Protein AF-0000000080187029 (afdb_homodimer)

Solvent-accessible surface area (backbone atoms only — not comparable to full-atom values): 21934 Å² total; per-residue (Å²): 138,84,79,77,80,75,77,78,78,80,76,80,78,80,77,79,79,77,78,79,75,76,71,76,76,75,76,75,67,77,75,73,64,75,65,75,67,68,76,70,73,73,74,63,70,17,73,44,32,51,53,23,49,49,53,46,52,58,72,70,48,52,72,70,55,45,54,53,50,49,54,51,41,51,50,47,27,73,77,43,78,43,71,67,40,49,51,56,42,32,58,54,20,63,39,78,96,48,94,70,43,33,59,71,61,30,45,49,56,54,70,63,53,80,80,68,82,64,71,84,78,50,67,70,61,50,32,52,48,31,46,45,53,53,52,40,54,54,48,51,51,39,50,51,43,50,52,51,36,53,51,48,52,50,52,36,52,52,37,48,50,51,28,49,52,41,50,50,51,46,53,51,53,53,52,51,52,54,54,54,60,71,63,60,128,137,84,77,75,77,74,77,77,77,78,75,80,81,80,78,79,80,78,78,81,76,79,70,76,78,75,76,75,66,76,73,74,64,72,66,74,67,66,75,71,74,74,74,61,69,17,75,45,31,52,52,22,49,50,51,47,52,58,73,69,48,51,73,73,55,45,54,53,50,48,52,50,42,52,50,47,26,72,78,42,79,43,72,68,40,50,49,55,40,32,60,54,19,63,38,78,97,48,94,70,45,33,60,69,60,31,44,50,56,53,71,65,54,79,79,67,81,65,70,84,79,49,67,70,60,50,32,53,48,31,46,44,52,51,52,42,53,56,49,51,52,39,50,51,43,51,52,50,35,53,52,48,52,52,51,34,53,52,37,49,50,50,30,49,51,40,48,49,51,47,52,51,52,52,54,53,52,54,54,53,60,72,64,60,128

Structure (mmCIF, N/CA/C/O backbone):
data_AF-0000000080187029-model_v1
#
loop_
_entity.id
_entity.type
_entity.pdbx_description
1 polymer 'YfhG lipoprotein'
#
loop_
_atom_site.group_PDB
_atom_site.id
_atom_site.type_symbol
_atom_site.label_atom_id
_atom_site.label_alt_id
_atom_site.label_comp_id
_atom_site.label_asym_id
_atom_site.label_entity_id
_atom_site.label_seq_id
_atom_site.pdbx_PDB_ins_code
_atom_site.Cartn_x
_atom_site.Cartn_y
_atom_site.Cartn_z
_atom_site.occupancy
_atom_site.B_iso_or_equiv
_atom_site.auth_seq_id
_atom_site.auth_comp_id
_atom_site.auth_asym_id
_atom_site.auth_atom_id
_atom_site.pdbx_PDB_model_num
ATOM 1 N N . MET A 1 1 ? -84.062 111.25 10.164 1 28.81 1 MET A N 1
ATOM 2 C CA . MET A 1 1 ? -84.125 109.875 10.648 1 28.81 1 MET A CA 1
ATOM 3 C C . MET A 1 1 ? -82.875 109.125 10.312 1 28.81 1 MET A C 1
ATOM 5 O O . MET A 1 1 ? -82.562 108.875 9.141 1 28.81 1 MET A O 1
ATOM 9 N N . ILE A 1 2 ? -81.75 109.312 11.203 1 38.06 2 ILE A N 1
ATOM 10 C CA . ILE A 1 2 ? -80.312 109.25 11.32 1 38.06 2 ILE A CA 1
ATOM 11 C C . ILE A 1 2 ? -79.875 107.812 11.445 1 38.06 2 ILE A C 1
ATOM 13 O O . ILE A 1 2 ? -79.938 107.188 12.516 1 38.06 2 ILE A O 1
ATOM 17 N N . ARG A 1 3 ? -80.438 106.938 10.547 1 37.38 3 ARG A N 1
ATOM 18 C CA . ARG A 1 3 ? -80.25 105.5 10.711 1 37.38 3 ARG A CA 1
ATOM 19 C C . ARG A 1 3 ? -78.75 105.125 10.766 1 37.38 3 ARG A C 1
ATOM 21 O O . ARG A 1 3 ? -78 105.562 9.898 1 37.38 3 ARG A O 1
ATOM 28 N N . LEU A 1 4 ? -78.375 104.812 12 1 37.66 4 LEU A N 1
ATOM 29 C CA . LEU A 1 4 ? -77.125 104.438 12.703 1 37.66 4 LEU A CA 1
ATOM 30 C C . LEU A 1 4 ? -76.562 103.125 12.133 1 37.66 4 LEU A C 1
ATOM 32 O O . LEU A 1 4 ? -77.188 102.125 12.219 1 37.66 4 LEU A O 1
ATOM 36 N N . ARG A 1 5 ? -75.938 103.188 10.945 1 42.16 5 ARG A N 1
ATOM 37 C CA . ARG A 1 5 ? -75.25 102.125 10.195 1 42.16 5 ARG A CA 1
ATOM 38 C C . ARG A 1 5 ? -74.25 101.438 11.062 1 42.16 5 ARG A C 1
ATOM 40 O O . ARG A 1 5 ? -73.188 102 11.406 1 42.16 5 ARG A O 1
ATOM 47 N N . GLN A 1 6 ? -74.75 100.812 12.203 1 38.25 6 GLN A N 1
ATOM 48 C CA . GLN A 1 6 ? -73.875 100.125 13.164 1 38.25 6 GLN A CA 1
ATOM 49 C C . GLN A 1 6 ? -73.062 99.062 12.508 1 38.25 6 GLN A C 1
ATOM 51 O O . GLN A 1 6 ? -73.625 98.125 11.953 1 38.25 6 GLN A O 1
ATOM 56 N N . ALA A 1 7 ? -71.938 99.375 11.789 1 40.34 7 ALA A N 1
ATOM 57 C CA . ALA A 1 7 ? -71 98.562 11.117 1 40.34 7 ALA A CA 1
ATOM 58 C C . ALA A 1 7 ? -70.375 97.5 12.078 1 40.34 7 ALA A C 1
ATOM 60 O O . ALA A 1 7 ? -69.688 97.875 13.039 1 40.34 7 ALA A O 1
ATOM 61 N N . LEU A 1 8 ? -71.25 96.562 12.477 1 39.16 8 LEU A N 1
ATOM 62 C CA . LEU A 1 8 ? -70.875 95.5 13.383 1 39.16 8 LEU A CA 1
ATOM 63 C C . LEU A 1 8 ? -69.625 94.75 12.883 1 39.16 8 LEU A C 1
ATOM 65 O O . LEU A 1 8 ? -69.625 94.25 11.75 1 39.16 8 LEU A O 1
ATOM 69 N N . GLN A 1 9 ? -68.375 95.188 13.336 1 39.06 9 GLN A N 1
ATOM 70 C CA . GLN A 1 9 ? -67 94.75 13.117 1 39.06 9 GLN A CA 1
ATOM 71 C C . GLN A 1 9 ? -66.812 93.312 13.477 1 39.06 9 GLN A C 1
ATOM 73 O O . GLN A 1 9 ? -67.062 92.875 14.617 1 39.06 9 GLN A O 1
ATOM 78 N N . ILE A 1 10 ? -67.188 92.375 12.594 1 40.31 10 ILE A N 1
ATOM 79 C CA . ILE A 1 10 ? -67.125 90.875 12.742 1 40.31 10 ILE A CA 1
ATOM 80 C C . ILE A 1 10 ? -65.625 90.5 12.984 1 40.31 10 ILE A C 1
ATOM 82 O O . ILE A 1 10 ? -64.812 90.75 12.141 1 40.31 10 ILE A O 1
ATOM 86 N N . LEU A 1 11 ? -65.125 90.625 14.227 1 40.69 11 LEU A N 1
ATOM 87 C CA . LEU A 1 11 ? -63.781 90.312 14.688 1 40.69 11 LEU A CA 1
ATOM 88 C C . LEU A 1 11 ? -63.469 88.812 14.477 1 40.69 11 LEU A C 1
ATOM 90 O O . LEU A 1 11 ? -64.125 87.938 15.008 1 40.69 11 LEU A O 1
ATOM 94 N N . PRO A 1 12 ? -63 88.375 13.25 1 44.22 12 PRO A N 1
ATOM 95 C CA . PRO A 1 12 ? -62.719 86.938 12.992 1 44.22 12 PRO A CA 1
ATOM 96 C C . PRO A 1 12 ? -61.719 86.375 13.977 1 44.22 12 PRO A C 1
ATOM 98 O O . PRO A 1 12 ? -60.625 86.938 14.172 1 44.22 12 PRO A O 1
ATOM 101 N N . ILE A 1 13 ? -62.094 85.75 15.086 1 39.22 13 ILE A N 1
ATOM 102 C CA . ILE A 1 13 ? -61.312 85.062 16.125 1 39.22 13 ILE A CA 1
ATOM 103 C C . ILE A 1 13 ? -60.469 83.938 15.516 1 39.22 13 ILE A C 1
ATOM 105 O O . ILE A 1 13 ? -61.031 83 14.961 1 39.22 13 ILE A O 1
ATOM 109 N N . VAL A 1 14 ? -59.281 84.25 14.922 1 37.44 14 VAL A N 1
ATOM 110 C CA . VAL A 1 14 ? -58.312 83.312 14.336 1 37.44 14 VAL A CA 1
ATOM 111 C C . VAL A 1 14 ? -57.844 82.312 15.398 1 37.44 14 VAL A C 1
ATOM 113 O O . VAL A 1 14 ? -57.188 82.688 16.359 1 37.44 14 VAL A O 1
ATOM 116 N N . ILE A 1 15 ? -58.625 81.312 15.758 1 37.78 15 ILE A N 1
ATOM 117 C CA . ILE A 1 15 ? -58.312 80.312 1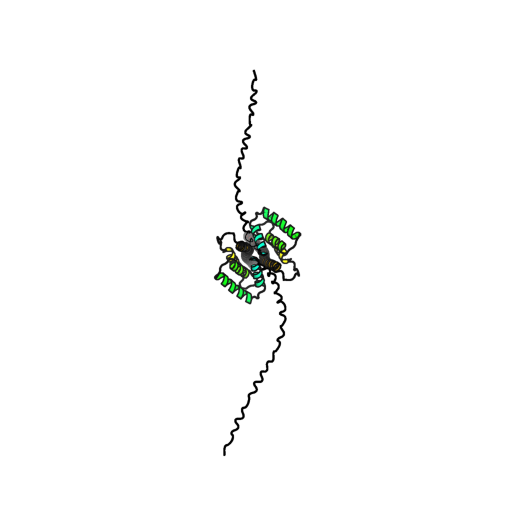6.75 1 37.78 15 ILE A CA 1
ATOM 118 C C . ILE A 1 15 ? -57.062 79.5 16.297 1 37.78 15 ILE A C 1
ATOM 120 O O . ILE A 1 15 ? -57.094 78.812 15.273 1 37.78 15 ILE A O 1
ATOM 124 N N . LEU A 1 16 ? -55.812 80 16.484 1 34.38 16 LEU A N 1
ATOM 125 C CA . LEU A 1 16 ? -54.531 79.438 16.188 1 34.38 16 LEU A CA 1
ATOM 126 C C . LEU A 1 16 ? -54.344 78.125 16.969 1 34.38 16 LEU A C 1
ATOM 128 O O . LEU A 1 16 ? -54.344 78.125 18.203 1 34.38 16 LEU A O 1
ATOM 132 N N . LEU A 1 17 ? -54.969 77 16.516 1 36.94 17 LEU A N 1
ATOM 133 C CA . LEU A 1 17 ? -54.844 75.625 17.094 1 36.94 17 LEU A CA 1
ATOM 134 C C . LEU A 1 17 ? -53.406 75.188 17.125 1 36.94 17 LEU A C 1
ATOM 136 O O . LEU A 1 17 ? -52.75 75 16.094 1 36.94 17 LEU A O 1
ATOM 140 N N . THR A 1 18 ? -52.469 75.562 18.016 1 37.06 18 THR A N 1
ATOM 141 C CA . THR A 1 18 ? -51.062 75.25 18.203 1 37.06 18 THR A CA 1
ATOM 142 C C . THR A 1 18 ? -50.875 73.812 18.594 1 37.06 18 THR A C 1
ATOM 144 O O . THR A 1 18 ? -51.25 73.375 19.688 1 37.06 18 THR A O 1
ATOM 147 N N . GLY A 1 19 ? -51.531 72.75 18.047 1 36.81 19 GLY A N 1
ATOM 148 C CA . GLY A 1 19 ? -51.375 71.438 18.625 1 36.81 19 GLY A CA 1
ATOM 149 C C . GLY A 1 19 ? -49.938 70.938 18.578 1 36.81 19 GLY A C 1
ATOM 150 O O . GLY A 1 19 ? -49.344 70.812 17.484 1 36.81 19 GLY A O 1
ATOM 151 N N . CYS A 1 20 ? -49 71.188 19.5 1 37.16 20 CYS A N 1
ATOM 152 C CA . CYS A 1 20 ? -47.594 70.812 19.672 1 37.16 20 CYS A CA 1
ATOM 153 C C . CYS A 1 20 ? -47.469 69.312 19.797 1 37.16 20 CYS A C 1
ATOM 155 O O . CYS A 1 20 ? -48 68.688 20.734 1 37.16 20 CYS A O 1
ATOM 157 N N . SER A 1 21 ? -47.719 68.438 18.719 1 40.72 21 SER A N 1
ATOM 158 C CA . SER A 1 21 ? -47.531 67 18.797 1 40.72 21 SER A CA 1
ATOM 159 C C . SER A 1 21 ? -46.125 66.688 19.312 1 40.72 21 SER A C 1
ATOM 161 O O . SER A 1 21 ? -45.125 67.188 18.812 1 40.72 21 SER A O 1
ATOM 163 N N . THR A 1 22 ? -45.906 66.562 20.609 1 40.97 22 THR A N 1
ATOM 164 C CA . THR A 1 22 ? -44.656 66.125 21.234 1 40.97 22 THR A CA 1
ATOM 165 C C . THR A 1 22 ? -44.219 64.75 20.672 1 40.97 22 THR A C 1
ATOM 167 O O . THR A 1 22 ? -45 63.812 20.641 1 40.97 22 THR A O 1
ATOM 170 N N . VAL A 1 23 ? -43.531 64.75 19.5 1 45.69 23 VAL A N 1
ATOM 171 C CA . VAL A 1 23 ? -42.969 63.5 18.984 1 45.69 23 VAL A CA 1
ATOM 172 C C . VAL A 1 23 ? -42.062 62.875 20.031 1 45.69 23 VAL A C 1
ATOM 174 O O . VAL A 1 23 ? -41.219 63.531 20.609 1 45.69 23 VAL A O 1
ATOM 177 N N . PRO A 1 24 ? -42.562 61.875 20.719 1 42.19 24 PRO A N 1
ATOM 178 C CA . PRO A 1 24 ? -41.688 61.219 21.703 1 42.19 24 PRO A CA 1
ATOM 179 C C . PRO A 1 24 ? -40.312 60.875 21.141 1 42.19 24 PRO A C 1
ATOM 181 O O . PRO A 1 24 ? -40.188 60.594 19.953 1 42.19 24 PRO A O 1
ATOM 184 N N . THR A 1 25 ? -39.312 61.531 21.594 1 40.44 25 THR A N 1
ATOM 185 C CA . THR A 1 25 ? -37.906 61.25 21.281 1 40.44 25 THR A CA 1
ATOM 186 C C . THR A 1 25 ? -37.594 59.75 21.453 1 40.44 25 THR A C 1
ATOM 188 O O . THR A 1 25 ? -37.781 59.188 22.531 1 40.44 25 THR A O 1
ATOM 191 N N . LEU A 1 26 ? -37.844 58.938 20.422 1 40.25 26 LEU A N 1
ATOM 192 C CA . LEU A 1 26 ? -37.406 57.531 20.422 1 40.25 26 LEU A CA 1
ATOM 193 C C . LEU A 1 26 ? -35.969 57.438 20.969 1 40.25 26 LEU A C 1
ATOM 195 O O . LEU A 1 26 ? -35.062 58.094 20.469 1 40.25 26 LEU A O 1
ATOM 199 N N . SER A 1 27 ? -35.812 57.188 22.266 1 38.28 27 SER A N 1
ATOM 200 C CA . SER A 1 27 ? -34.531 56.875 22.875 1 38.28 27 SER A CA 1
ATOM 201 C C . SER A 1 27 ? -33.688 55.938 22 1 38.28 27 SER A C 1
ATOM 203 O O . SER A 1 27 ? -34.188 54.875 21.578 1 38.28 27 SER A O 1
ATOM 205 N N . THR A 1 28 ? -32.781 56.469 21.172 1 39.34 28 THR A N 1
ATOM 206 C CA . THR A 1 28 ? -31.812 55.719 20.406 1 39.34 28 THR A CA 1
ATOM 207 C C . THR A 1 28 ? -31.188 54.625 21.25 1 39.34 28 THR A C 1
ATOM 209 O O . THR A 1 28 ? -30.578 54.906 22.281 1 39.34 28 THR A O 1
ATOM 212 N N . LEU A 1 29 ? -31.844 53.469 21.453 1 40.97 29 LEU A N 1
ATOM 213 C CA . LEU A 1 29 ? -31.156 52.344 22.062 1 40.97 29 LEU A CA 1
ATOM 214 C C . LEU A 1 29 ? -29.719 52.25 21.594 1 40.97 29 LEU A C 1
ATOM 216 O O . LEU A 1 29 ? -29.406 52.562 20.453 1 40.97 29 LEU A O 1
ATOM 220 N N . PRO A 1 30 ? -28.719 52.438 22.5 1 40.69 30 PRO A N 1
ATOM 221 C CA . PRO A 1 30 ? -27.328 52.312 22.078 1 40.69 30 PRO A CA 1
ATOM 222 C C . PRO A 1 30 ? -27.109 51.156 21.094 1 40.69 30 PRO A C 1
ATOM 224 O O . PRO A 1 30 ? -27.797 50.125 21.172 1 40.69 30 PRO A O 1
ATOM 227 N N . GLU A 1 31 ? -26.844 51.406 19.828 1 41.38 31 GLU A N 1
ATOM 228 C CA . GLU A 1 31 ? -26.422 50.438 18.844 1 41.38 31 GLU A CA 1
ATOM 229 C C . GLU A 1 31 ? -25.516 49.375 19.5 1 41.38 31 GLU A C 1
ATOM 231 O O . GLU A 1 31 ? -24.5 49.719 20.125 1 41.38 31 GLU A O 1
ATOM 236 N N . ASN A 1 32 ? -26.047 48.312 20.125 1 41.34 32 ASN A N 1
ATOM 237 C CA . ASN A 1 32 ? -25.219 47.188 20.5 1 41.34 32 ASN A CA 1
ATOM 238 C C . ASN A 1 32 ? -24.031 47 19.562 1 41.34 32 ASN A C 1
ATOM 240 O O . ASN A 1 32 ? -24.219 46.719 18.375 1 41.34 32 ASN A O 1
ATOM 244 N N . GLN A 1 33 ? -23 47.875 19.688 1 41.38 33 GLN A N 1
ATOM 245 C CA . GLN A 1 33 ? -21.766 47.625 18.953 1 41.38 33 GLN A CA 1
ATOM 246 C C . GLN A 1 33 ? -21.547 46.125 18.781 1 41.38 33 GLN A C 1
ATOM 248 O O . GLN A 1 33 ? -21.672 45.375 19.75 1 41.38 33 GLN A O 1
ATOM 253 N N . PRO A 1 34 ? -21.812 45.625 17.594 1 41.69 34 PRO A N 1
ATOM 254 C CA . PRO A 1 34 ? -21.484 44.219 17.5 1 41.69 34 PRO A CA 1
ATOM 255 C C . PRO A 1 34 ? -20.25 43.812 18.297 1 41.69 34 PRO A C 1
ATOM 257 O O . PRO A 1 34 ? -19.297 44.625 18.391 1 41.69 34 PRO A O 1
ATOM 260 N N . SER A 1 35 ? -20.344 43.281 19.484 1 44.12 35 SER A N 1
ATOM 261 C CA . SER A 1 35 ? -19.172 42.719 20.141 1 44.12 35 SER A CA 1
ATOM 262 C C . SER A 1 35 ? -18.156 42.219 19.109 1 44.12 35 SER A C 1
ATOM 264 O O . SER A 1 35 ? -18.531 41.625 18.109 1 44.12 35 SER A O 1
ATOM 266 N N . PRO A 1 36 ? -17 42.906 19.047 1 40.5 36 PRO A N 1
ATOM 267 C CA . PRO A 1 36 ? -16.031 42.312 18.109 1 40.5 36 PRO A CA 1
ATOM 268 C C . PRO A 1 36 ? -16.094 40.781 18.078 1 40.5 36 PRO A C 1
ATOM 270 O O . PRO A 1 36 ? -16.312 40.156 19.109 1 40.5 36 PRO A O 1
ATOM 273 N N . CYS A 1 37 ? -16.688 40.281 17 1 40.81 37 CYS A N 1
ATOM 274 C CA . CYS A 1 37 ? -16.578 38.844 16.844 1 40.81 37 CYS A CA 1
ATOM 275 C C . CYS A 1 37 ? -15.266 38.312 17.406 1 40.81 37 CYS A C 1
ATOM 277 O O . CYS A 1 37 ? -14.211 38.938 17.203 1 40.81 37 CYS A O 1
ATOM 279 N N . PRO A 1 38 ? -15.297 37.688 18.562 1 41.59 38 PRO A N 1
ATOM 280 C CA . PRO A 1 38 ? -13.984 37.156 18.953 1 41.59 38 PRO A CA 1
ATOM 281 C C . PRO A 1 38 ? -13.125 36.781 17.734 1 41.59 38 PRO A C 1
ATOM 283 O O . PRO A 1 38 ? -13.656 36.5 16.672 1 41.59 38 PRO A O 1
ATOM 286 N N . PRO A 1 39 ? -11.977 37.344 17.609 1 35.75 39 PRO A N 1
ATOM 287 C CA . PRO A 1 39 ? -11.148 36.938 16.484 1 35.75 39 PRO A CA 1
ATOM 288 C C . PRO A 1 39 ? -11.375 35.469 16.109 1 35.75 39 PRO A C 1
ATOM 290 O O . PRO A 1 39 ? -11.586 34.625 16.984 1 35.75 39 PRO A O 1
ATOM 293 N N . SER A 1 40 ? -12.234 35.188 15.164 1 38.06 40 SER A N 1
ATOM 294 C CA . SER A 1 40 ? -12.227 33.812 14.648 1 38.06 40 SER A CA 1
ATOM 295 C C . SER A 1 40 ? -10.836 33.188 14.75 1 38.06 40 SER A C 1
ATOM 297 O O . SER A 1 40 ? -9.859 33.75 14.242 1 38.06 40 SER A O 1
ATOM 299 N N . GLU A 1 41 ? -10.484 32.625 15.805 1 39.28 41 GLU A N 1
ATOM 300 C CA . GLU A 1 41 ? -9.219 31.891 15.883 1 39.28 41 GLU A CA 1
ATOM 301 C C . GLU A 1 41 ? -8.805 31.359 14.508 1 39.28 41 GLU A C 1
ATOM 303 O O . GLU A 1 41 ? -9.531 30.594 13.883 1 39.28 41 GLU A O 1
ATOM 308 N N . VAL A 1 42 ? -8.305 32.188 13.672 1 40.28 42 VAL A N 1
ATOM 309 C CA . VAL A 1 42 ? -7.68 31.75 12.43 1 40.28 42 VAL A CA 1
ATOM 310 C C . VAL A 1 42 ? -7.016 30.391 12.633 1 40.28 42 VAL A C 1
ATOM 312 O O . VAL A 1 42 ? -6.012 30.281 13.336 1 40.28 42 VAL A O 1
ATOM 315 N N . VAL A 1 43 ? -7.812 29.328 12.742 1 45.19 43 VAL A N 1
ATOM 316 C CA . VAL A 1 43 ? -7.199 28 12.766 1 45.19 43 VAL A CA 1
ATOM 317 C C . VAL A 1 43 ? -6.219 27.859 11.602 1 45.19 43 VAL A C 1
ATOM 319 O O . VAL A 1 43 ? -6.617 27.938 10.438 1 45.19 43 VAL A O 1
ATOM 322 N N . VAL A 1 44 ? -5.047 28.422 11.617 1 48.19 44 VAL A N 1
ATOM 323 C CA . VAL A 1 44 ? -3.99 28.203 10.633 1 48.19 44 VAL A CA 1
ATOM 324 C C . VAL A 1 44 ? -3.838 26.719 10.344 1 48.19 44 VAL A C 1
ATOM 326 O O . VAL A 1 44 ? -3.496 25.938 11.234 1 48.19 44 VAL A O 1
ATOM 329 N N . SER A 1 45 ? -4.672 26.141 9.43 1 63 45 SER A N 1
ATOM 330 C CA . SER A 1 45 ? -4.547 24.734 9.062 1 63 45 SER A CA 1
ATOM 331 C C . SER A 1 45 ? -3.238 24.453 8.336 1 63 45 SER A C 1
ATOM 333 O O . SER A 1 45 ? -2.809 25.266 7.504 1 63 45 SER A O 1
ATOM 335 N N . GLY A 1 46 ? -2.312 23.594 8.867 1 81.44 46 GLY A N 1
ATOM 336 C CA . GLY A 1 46 ? -1.059 23.203 8.25 1 81.44 46 GLY A CA 1
ATOM 337 C C . GLY A 1 46 ? -1.237 22.609 6.863 1 81.44 46 GLY A C 1
ATOM 338 O O . GLY A 1 46 ? -2.352 22.25 6.477 1 81.44 46 GLY A O 1
ATOM 339 N N . GLN A 1 47 ? -0.365 22.766 6.066 1 87.75 47 GLN A N 1
ATOM 340 C CA . GLN A 1 47 ? -0.359 22.266 4.695 1 87.75 47 GLN A CA 1
ATOM 341 C C . GLN A 1 47 ? -0.859 20.828 4.629 1 87.75 47 GLN A C 1
ATOM 343 O O . GLN A 1 47 ? -1.658 20.484 3.756 1 87.75 47 GLN A O 1
ATOM 348 N N . MET A 1 48 ? -0.475 19.984 5.57 1 93.38 48 MET A N 1
ATOM 349 C CA . MET A 1 48 ? -0.883 18.594 5.562 1 93.38 48 MET A CA 1
ATOM 350 C C . MET A 1 48 ? -2.33 18.438 6.02 1 93.38 48 MET A C 1
ATOM 352 O O . MET A 1 48 ? -3.027 17.516 5.594 1 93.38 48 MET A O 1
ATOM 356 N N . ASP A 1 49 ? -2.766 19.328 6.836 1 92.56 49 ASP A N 1
ATOM 357 C CA . ASP A 1 49 ? -4.184 19.344 7.188 1 92.56 49 ASP A CA 1
ATOM 358 C C . ASP A 1 49 ? -5.051 19.594 5.957 1 92.56 49 ASP A C 1
ATOM 360 O O . ASP A 1 49 ? -6.078 18.938 5.773 1 92.56 49 ASP A O 1
ATOM 364 N N . ASP A 1 50 ? -4.609 20.469 5.164 1 92 50 ASP A N 1
ATOM 365 C CA . ASP A 1 50 ? -5.324 20.766 3.926 1 92 50 ASP A CA 1
ATOM 366 C C . ASP A 1 50 ? -5.379 19.547 3.014 1 92 50 ASP A C 1
ATOM 368 O O . ASP A 1 50 ? -6.398 19.297 2.365 1 92 50 ASP A O 1
ATOM 372 N N . MET A 1 51 ? -4.281 18.781 2.947 1 95.31 51 MET A N 1
ATOM 373 C CA . MET A 1 51 ? -4.227 17.578 2.111 1 95.31 51 MET A CA 1
ATOM 374 C C . MET A 1 51 ? -5.207 16.531 2.607 1 95.31 51 MET A C 1
ATOM 376 O O . MET A 1 51 ? -5.848 15.844 1.807 1 95.31 51 MET A O 1
ATOM 380 N N . MET A 1 52 ? -5.324 16.5 3.965 1 96.06 52 MET A N 1
ATOM 381 C CA . MET A 1 52 ? -6.238 15.508 4.523 1 96.06 52 MET A CA 1
ATOM 382 C C . MET A 1 52 ? -7.691 15.93 4.312 1 96.06 52 MET A C 1
ATOM 384 O O . MET A 1 52 ? -8.555 15.086 4.062 1 96.06 52 MET A O 1
ATOM 388 N N . GLN A 1 53 ? -7.898 17.156 4.391 1 94.81 53 GLN A N 1
ATOM 389 C CA . GLN A 1 53 ? -9.242 17.656 4.086 1 94.81 53 GLN A CA 1
ATOM 390 C C . GLN A 1 53 ? -9.602 17.406 2.623 1 94.81 53 GLN A C 1
ATOM 392 O O . GLN A 1 53 ? -10.734 17.031 2.312 1 94.81 53 GLN A O 1
ATOM 397 N N . TYR A 1 54 ? -8.672 17.625 1.812 1 97 54 TYR A N 1
ATOM 398 C CA . TYR A 1 54 ? -8.852 17.344 0.393 1 97 54 TYR A CA 1
ATOM 399 C C . TYR A 1 54 ? -9.188 15.867 0.17 1 97 54 TYR A C 1
ATOM 401 O O . TYR A 1 54 ? -10.172 15.539 -0.495 1 97 54 TYR A O 1
ATOM 409 N N . TYR A 1 55 ? -8.453 14.984 0.702 1 97.81 55 TYR A N 1
ATOM 410 C CA . TYR A 1 55 ? -8.68 13.555 0.53 1 97.81 55 TYR A CA 1
ATOM 411 C C . TYR A 1 55 ? -10.055 13.156 1.042 1 97.81 55 TYR A C 1
ATOM 413 O O . TYR A 1 55 ? -10.758 12.359 0.411 1 97.81 55 TYR A O 1
ATOM 421 N N . ASP A 1 56 ? -10.352 13.719 2.193 1 96.31 56 ASP A N 1
ATOM 422 C CA . ASP A 1 56 ? -11.664 13.422 2.758 1 96.31 56 ASP A CA 1
ATOM 423 C C . ASP A 1 56 ? -12.781 13.867 1.818 1 96.31 56 ASP A C 1
ATOM 425 O O . ASP A 1 56 ? -13.781 13.164 1.667 1 96.31 56 ASP A O 1
ATOM 429 N N . SER A 1 57 ? -12.625 14.992 1.224 1 96.5 57 SER A N 1
ATOM 430 C CA . SER A 1 57 ? -13.625 15.5 0.29 1 96.5 57 SER A CA 1
ATOM 431 C C . SER A 1 57 ? -13.758 14.594 -0.926 1 96.5 57 SER A C 1
ATOM 433 O O . SER A 1 57 ? -14.859 14.406 -1.446 1 96.5 57 SER A O 1
ATOM 435 N N . LEU A 1 58 ? -12.648 14.031 -1.474 1 98.06 58 LEU A N 1
ATOM 436 C CA . LEU A 1 58 ? -12.68 13.125 -2.611 1 98.06 58 LEU A CA 1
ATOM 437 C C . LEU A 1 58 ? -13.547 11.906 -2.311 1 98.06 58 LEU A C 1
ATOM 439 O O . LEU A 1 58 ? -14.32 11.461 -3.164 1 98.06 58 LEU A O 1
ATOM 443 N N . ARG A 1 59 ? -13.422 11.398 -1.095 1 96.31 59 ARG A N 1
ATOM 444 C CA . ARG A 1 59 ? -14.102 10.164 -0.713 1 96.31 59 ARG A CA 1
ATOM 445 C C . ARG A 1 59 ? -15.609 10.367 -0.643 1 96.31 59 ARG A C 1
ATOM 447 O O . ARG A 1 59 ? -16.375 9.398 -0.704 1 96.31 59 ARG A O 1
ATOM 454 N N . LYS A 1 60 ? -15.984 11.609 -0.489 1 95.5 60 LYS A N 1
ATOM 455 C CA . LYS A 1 60 ? -17.406 11.914 -0.31 1 95.5 60 LYS A CA 1
ATOM 456 C C . LYS A 1 60 ? -18.062 12.25 -1.643 1 95.5 60 LYS A C 1
ATOM 458 O O . LYS A 1 60 ? -19.281 12.383 -1.718 1 95.5 60 LYS A O 1
ATOM 463 N N . GLN A 1 61 ? -17.359 12.383 -2.717 1 96.12 61 GLN A N 1
ATOM 464 C CA . GLN A 1 61 ? -17.859 12.758 -4.031 1 96.12 61 GLN A CA 1
ATOM 465 C C . GLN A 1 61 ? -18.406 11.547 -4.777 1 96.12 61 GLN A C 1
ATOM 467 O O . GLN A 1 61 ? -17.938 10.422 -4.586 1 96.12 61 GLN A O 1
ATOM 472 N N . SER A 1 62 ? -19.344 11.781 -5.613 1 95.81 62 SER A N 1
ATOM 473 C CA . SER A 1 62 ? -19.875 10.742 -6.5 1 95.81 62 SER A CA 1
ATOM 474 C C . SER A 1 62 ? -18.891 10.438 -7.629 1 95.81 62 SER A C 1
ATOM 476 O O . SER A 1 62 ? -17.984 11.242 -7.91 1 95.81 62 SER A O 1
ATOM 478 N N . SER A 1 63 ? -19.062 9.352 -8.281 1 95.88 63 SER A N 1
ATOM 479 C CA . SER A 1 63 ? -18.156 8.922 -9.344 1 95.88 63 SER A CA 1
ATOM 480 C C . SER A 1 63 ? -18.094 9.945 -10.469 1 95.88 63 SER A C 1
ATOM 482 O O . SER A 1 63 ? -17.016 10.328 -10.914 1 95.88 63 SER A O 1
ATOM 484 N N . PRO A 1 64 ? -19.203 10.523 -10.891 1 96.38 64 PRO A N 1
ATOM 485 C CA . PRO A 1 64 ? -19.141 11.531 -11.961 1 96.38 64 PRO A CA 1
ATOM 486 C C . PRO A 1 64 ? -18.422 12.805 -11.523 1 96.38 64 PRO A C 1
ATOM 488 O O . PRO A 1 64 ? -17.688 13.406 -12.312 1 96.38 64 PRO A O 1
ATOM 491 N N . GLU A 1 65 ? -18.625 13.141 -10.281 1 97.56 65 GLU A N 1
ATOM 492 C CA . GLU A 1 65 ? -17.953 14.328 -9.766 1 97.56 65 GLU A CA 1
ATOM 493 C C . GLU A 1 65 ? -16.453 14.109 -9.656 1 97.56 65 GLU A C 1
ATOM 495 O O . GLU A 1 65 ? -15.672 15.023 -9.914 1 97.56 65 GLU A O 1
ATOM 500 N N . LEU A 1 66 ? -16.062 12.898 -9.305 1 98.19 66 LEU A N 1
ATOM 501 C CA . LEU A 1 66 ? -14.648 12.578 -9.172 1 98.19 66 LEU A CA 1
ATOM 502 C C . LEU A 1 66 ? -13.938 12.695 -10.516 1 98.19 66 LEU A C 1
ATOM 504 O O . LEU A 1 66 ? -12.781 13.125 -10.57 1 98.19 66 LEU A O 1
ATOM 508 N N . ILE A 1 67 ? -14.609 12.344 -11.594 1 97.88 67 ILE A N 1
ATOM 509 C CA . ILE A 1 67 ? -14.016 12.438 -12.922 1 97.88 67 ILE A CA 1
ATOM 510 C C . ILE A 1 67 ? -13.758 13.898 -13.273 1 97.88 67 ILE A C 1
ATOM 512 O O . ILE A 1 67 ? -12.711 14.234 -13.836 1 97.88 67 ILE A O 1
ATOM 516 N N . LYS A 1 68 ? -14.672 14.758 -12.844 1 97.94 68 LYS A N 1
ATOM 517 C CA . LYS A 1 68 ? -14.492 16.188 -13.078 1 97.94 68 LYS A CA 1
ATOM 518 C C . LYS A 1 68 ? -13.328 16.734 -12.258 1 97.94 68 LYS A C 1
ATOM 520 O O . LYS A 1 68 ? -12.531 17.531 -12.758 1 97.94 68 LYS A O 1
ATOM 525 N N . VAL A 1 69 ? -13.336 16.281 -11.016 1 98.38 69 VAL A N 1
ATOM 526 C CA . VAL A 1 69 ? -12.25 16.719 -10.148 1 98.38 69 VAL A CA 1
ATOM 527 C C . VAL A 1 69 ? -10.914 16.25 -10.727 1 98.38 69 VAL A C 1
ATOM 529 O O . VAL A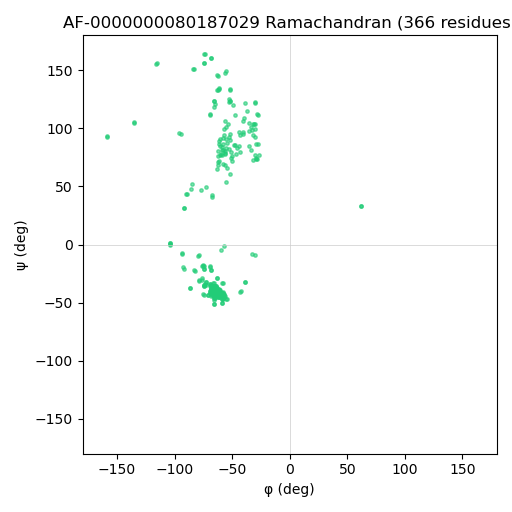 1 69 ? -9.945 17.016 -10.766 1 98.38 69 VAL A O 1
ATOM 532 N N . TYR A 1 70 ? -10.883 15.023 -11.188 1 98.38 70 TYR A N 1
ATOM 533 C CA . TYR A 1 70 ? -9.664 14.477 -11.773 1 98.38 70 TYR A CA 1
ATOM 534 C C . TYR A 1 70 ? -9.195 15.32 -12.953 1 98.38 70 TYR A C 1
ATOM 536 O O . TYR A 1 70 ? -8.023 15.68 -13.031 1 98.38 70 TYR A O 1
ATOM 544 N N . ASP A 1 71 ? -10.055 15.68 -13.828 1 98.12 71 ASP A N 1
ATOM 545 C CA . ASP A 1 71 ? -9.711 16.469 -15.016 1 98.12 71 ASP A CA 1
ATOM 546 C C . ASP A 1 71 ? -9.18 17.844 -14.617 1 98.12 71 ASP A C 1
ATOM 548 O O . ASP A 1 71 ? -8.188 18.312 -15.172 1 98.12 71 ASP A O 1
ATOM 552 N N . ARG A 1 72 ? -9.812 18.422 -13.672 1 98.31 72 ARG A N 1
ATOM 553 C CA . ARG A 1 72 ? -9.398 19.734 -13.203 1 98.31 72 ARG A CA 1
ATOM 554 C C . ARG A 1 72 ? -8.023 19.688 -12.562 1 98.31 72 ARG A C 1
ATOM 556 O O . ARG A 1 72 ? -7.16 20.516 -12.852 1 98.31 72 ARG A O 1
ATOM 563 N N . VAL A 1 73 ? -7.836 18.719 -11.734 1 98.44 73 VAL A N 1
ATOM 564 C CA . VAL A 1 73 ? -6.582 18.594 -11 1 98.44 73 VAL A CA 1
ATOM 565 C C . VAL A 1 73 ? -5.445 18.266 -11.969 1 98.44 73 VAL A C 1
ATOM 567 O O . VAL A 1 73 ? -4.336 18.781 -11.828 1 98.44 73 VAL A O 1
ATOM 570 N N . LYS A 1 74 ? -5.75 17.406 -12.867 1 98.25 74 LYS A N 1
ATOM 571 C CA . LYS A 1 74 ? -4.766 17.062 -13.891 1 98.25 74 LYS A CA 1
ATOM 572 C C . LYS A 1 74 ? -4.367 18.297 -14.695 1 98.25 74 LYS A C 1
ATOM 574 O O . LYS A 1 74 ? -3.182 18.531 -14.945 1 98.25 74 LYS A O 1
ATOM 579 N N . GLN A 1 75 ? -5.32 19.094 -15.031 1 97.94 75 GLN A N 1
ATOM 580 C CA . GLN A 1 75 ? -5.062 20.328 -15.758 1 97.94 75 GLN A CA 1
ATOM 581 C C . GLN A 1 75 ? -4.254 21.312 -14.914 1 97.94 75 GLN A C 1
ATOM 583 O O . GLN A 1 75 ? -3.316 21.938 -15.406 1 97.94 75 GLN A O 1
ATOM 588 N N . ASN A 1 76 ? -4.695 21.453 -13.672 1 97.44 76 ASN A N 1
ATOM 589 C CA . ASN A 1 76 ? -3.979 22.344 -12.766 1 97.44 76 ASN A CA 1
ATOM 590 C C . ASN A 1 76 ? -2.512 21.938 -12.633 1 97.44 76 ASN A C 1
ATOM 592 O O . ASN A 1 76 ? -1.628 22.797 -12.609 1 97.44 76 ASN A O 1
ATOM 596 N N . PHE A 1 77 ? -2.266 20.688 -12.5 1 97.12 77 PHE A N 1
ATOM 597 C CA . PHE A 1 77 ? -0.895 20.203 -12.391 1 97.12 77 PHE A CA 1
ATOM 598 C C . PHE A 1 77 ? -0.122 20.484 -13.68 1 97.12 77 PHE A C 1
ATOM 600 O O . PHE A 1 77 ? 1.063 20.812 -13.633 1 97.12 77 PHE A O 1
ATOM 607 N N . GLY A 1 78 ? -0.775 20.312 -14.789 1 96.88 78 GLY A N 1
ATOM 608 C CA . GLY A 1 78 ? -0.141 20.656 -16.047 1 96.88 78 GLY A CA 1
ATOM 609 C C . GLY A 1 78 ? 0.3 22.109 -16.125 1 96.88 78 GLY A C 1
ATOM 610 O O . GLY A 1 78 ? 1.345 22.406 -16.703 1 96.88 78 GLY A O 1
ATOM 611 N N . GLN A 1 79 ? -0.416 23.016 -15.516 1 97 79 GLN A N 1
ATOM 612 C CA . GLN A 1 79 ? -0.141 24.453 -15.562 1 97 79 GLN A CA 1
ATOM 613 C C . GLN A 1 79 ? 0.858 24.844 -14.477 1 97 79 GLN A C 1
ATOM 615 O O . GLN A 1 79 ? 1.679 25.75 -14.688 1 97 79 GLN A O 1
ATOM 620 N N . ASN A 1 80 ? 0.73 24.203 -13.312 1 94.75 80 ASN A N 1
ATOM 621 C CA . ASN A 1 80 ? 1.575 24.469 -12.148 1 94.75 80 ASN A CA 1
ATOM 622 C C . ASN A 1 80 ? 2.035 23.156 -11.492 1 94.75 80 ASN A C 1
ATOM 624 O O . ASN A 1 80 ? 1.322 22.594 -10.664 1 94.75 80 ASN A O 1
ATOM 628 N N . LYS A 1 81 ? 3.238 22.844 -11.711 1 94 81 LYS A N 1
ATOM 629 C CA . LYS A 1 81 ? 3.76 21.562 -11.273 1 94 81 LYS A CA 1
ATOM 630 C C . LYS A 1 81 ? 4.328 21.641 -9.859 1 94 81 LYS A C 1
ATOM 632 O O . LYS A 1 81 ? 5.422 21.141 -9.594 1 94 81 LYS A O 1
ATOM 637 N N . SER A 1 82 ? 3.598 22.328 -8.938 1 91.56 82 SER A N 1
ATOM 638 C CA . SER A 1 82 ? 4.012 22.422 -7.539 1 91.56 82 SER A CA 1
ATOM 639 C C . SER A 1 82 ? 3.916 21.078 -6.836 1 91.56 82 SER A C 1
ATOM 641 O O . SER A 1 82 ? 3.217 20.172 -7.301 1 91.56 82 SER A O 1
ATOM 643 N N . ASP A 1 83 ? 4.598 20.953 -5.754 1 93.19 83 ASP A N 1
ATOM 644 C CA . ASP A 1 83 ? 4.559 19.734 -4.957 1 93.19 83 ASP A CA 1
ATOM 645 C C . ASP A 1 83 ? 3.145 19.453 -4.453 1 93.19 83 ASP A C 1
ATOM 647 O O . ASP A 1 83 ? 2.697 18.297 -4.438 1 93.19 83 ASP A O 1
ATOM 651 N N . ALA A 1 84 ? 2.436 20.469 -4.066 1 93.31 84 ALA A N 1
ATOM 652 C CA . ALA A 1 84 ? 1.073 20.312 -3.562 1 93.31 84 ALA A CA 1
ATOM 653 C C . ALA A 1 84 ? 0.143 19.797 -4.656 1 93.31 84 ALA A C 1
ATOM 655 O O . ALA A 1 84 ? -0.654 18.891 -4.418 1 93.31 84 ALA A O 1
ATOM 656 N N . ASN A 1 85 ? 0.242 20.328 -5.848 1 95.69 85 ASN A N 1
ATOM 657 C CA . ASN A 1 85 ? -0.588 19.875 -6.957 1 95.69 85 ASN A CA 1
ATOM 658 C C . ASN A 1 85 ? -0.245 18.438 -7.363 1 95.69 85 ASN A C 1
ATOM 660 O O . ASN A 1 85 ? -1.126 17.672 -7.762 1 95.69 85 ASN A O 1
ATOM 664 N N . ARG A 1 86 ? 1.004 18.109 -7.289 1 96.94 86 ARG A N 1
ATOM 665 C CA . ARG A 1 86 ? 1.45 16.75 -7.574 1 96.94 86 ARG A CA 1
ATOM 666 C C . ARG A 1 86 ? 0.818 15.75 -6.605 1 96.94 86 ARG A C 1
ATOM 668 O O . ARG A 1 86 ? 0.287 14.719 -7.027 1 96.94 86 ARG A O 1
ATOM 675 N N . ILE A 1 87 ? 0.82 16.094 -5.34 1 97.75 87 ILE A N 1
ATOM 676 C CA . ILE A 1 87 ? 0.252 15.219 -4.324 1 97.75 87 ILE A CA 1
ATOM 677 C C . ILE A 1 87 ? -1.259 15.117 -4.52 1 97.75 87 ILE A C 1
ATOM 679 O O . ILE A 1 87 ? -1.841 14.039 -4.355 1 97.75 87 ILE A O 1
ATOM 683 N N . ARG A 1 88 ? -1.885 16.203 -4.84 1 98.12 88 ARG A N 1
ATOM 684 C CA . ARG A 1 88 ? -3.324 16.172 -5.074 1 98.12 88 ARG A CA 1
ATOM 685 C C . ARG A 1 88 ? -3.672 15.203 -6.195 1 98.12 88 ARG A C 1
ATOM 687 O O . ARG A 1 88 ? -4.645 14.445 -6.098 1 98.12 88 ARG A O 1
ATOM 694 N N . LEU A 1 89 ? -2.893 15.227 -7.227 1 98.62 89 LEU A N 1
ATOM 695 C CA . LEU A 1 89 ? -3.113 14.312 -8.344 1 98.62 89 LEU A CA 1
ATOM 696 C C . LEU A 1 89 ? -2.854 12.867 -7.918 1 98.62 89 LEU A C 1
ATOM 698 O O . LEU A 1 89 ? -3.623 11.969 -8.258 1 98.62 89 LEU A O 1
ATOM 702 N N . VAL A 1 90 ? -1.821 12.633 -7.191 1 98.81 90 VAL A N 1
ATOM 703 C CA . VAL A 1 90 ? -1.487 11.297 -6.707 1 98.81 90 VAL A CA 1
ATOM 704 C C . VAL A 1 90 ? -2.643 10.75 -5.875 1 98.81 90 VAL A C 1
ATOM 706 O O . VAL A 1 90 ? -3.049 9.594 -6.055 1 98.81 90 VAL A O 1
ATOM 709 N N . LEU A 1 91 ? -3.232 11.586 -5 1 98.75 91 LEU A N 1
ATOM 710 C CA . LEU A 1 91 ? -4.312 11.148 -4.121 1 98.75 91 LEU A CA 1
ATOM 711 C C . LEU A 1 91 ? -5.531 10.719 -4.934 1 98.75 91 LEU A C 1
ATOM 713 O O . LEU A 1 91 ? -6.262 9.812 -4.531 1 98.75 91 LEU A O 1
ATOM 717 N N . LEU A 1 92 ? -5.699 11.305 -6.09 1 98.69 92 LEU A N 1
ATOM 718 C CA . LEU A 1 92 ? -6.777 10.898 -6.984 1 98.69 92 LEU A CA 1
ATOM 719 C C . LEU A 1 92 ? -6.449 9.562 -7.652 1 98.69 92 LEU A C 1
ATOM 721 O O . LEU A 1 92 ? -7.281 8.656 -7.676 1 98.69 92 LEU A O 1
ATOM 725 N N . LEU A 1 93 ? -5.25 9.422 -8.078 1 98.62 93 LEU A N 1
ATOM 726 C CA . LEU A 1 93 ? -4.832 8.273 -8.875 1 98.62 93 LEU A CA 1
ATOM 727 C C . LEU A 1 93 ? -4.836 7 -8.031 1 98.62 93 LEU A C 1
ATOM 729 O O . LEU A 1 93 ? -4.875 5.891 -8.57 1 98.62 93 LEU A O 1
ATOM 733 N N . ILE A 1 94 ? -4.816 7.152 -6.688 1 98.56 94 ILE A N 1
ATOM 734 C CA . ILE A 1 94 ? -4.715 5.953 -5.867 1 98.56 94 ILE A CA 1
ATOM 735 C C . ILE A 1 94 ? -6.078 5.625 -5.258 1 98.56 94 ILE A C 1
ATOM 737 O O . ILE A 1 94 ? -6.227 4.629 -4.547 1 98.56 94 ILE A O 1
ATOM 741 N N . LEU A 1 95 ? -7.102 6.414 -5.535 1 97.88 95 LEU A N 1
ATOM 742 C CA . LEU A 1 95 ? -8.445 6.133 -5.043 1 97.88 95 LEU A CA 1
ATOM 743 C C . LEU A 1 95 ? -8.961 4.812 -5.609 1 97.88 95 LEU A C 1
ATOM 745 O O . LEU A 1 95 ? -8.906 4.59 -6.82 1 97.88 95 LEU A O 1
ATOM 749 N N . PRO A 1 96 ? -9.484 4.07 -4.719 1 95.19 96 PRO A N 1
ATOM 750 C CA . PRO A 1 96 ? -10 2.789 -5.211 1 95.19 96 PRO A CA 1
ATOM 751 C C . PRO A 1 96 ? -11.312 2.938 -5.98 1 95.19 96 PRO A C 1
ATOM 753 O O . PRO A 1 96 ? -12.008 3.947 -5.84 1 95.19 96 PRO A O 1
ATOM 756 N N . ASN A 1 97 ? -11.602 2.008 -6.828 1 93.62 97 ASN A N 1
ATOM 757 C CA . ASN A 1 97 ? -12.875 1.849 -7.527 1 93.62 97 ASN A CA 1
ATOM 758 C C . ASN A 1 97 ? -13.18 3.051 -8.422 1 93.62 97 ASN A C 1
ATOM 760 O O . ASN A 1 97 ? -14.312 3.529 -8.461 1 93.62 97 ASN A O 1
ATOM 764 N N . THR A 1 98 ? -12.219 3.633 -8.961 1 96.5 98 THR A N 1
ATOM 765 C CA . THR A 1 98 ? -12.391 4.703 -9.93 1 96.5 98 THR A CA 1
ATOM 766 C C . THR A 1 98 ? -11.844 4.293 -11.297 1 96.5 98 THR A C 1
ATOM 768 O O . THR A 1 98 ? -10.945 3.451 -11.383 1 96.5 98 THR A O 1
ATOM 771 N N . SER A 1 99 ? -12.367 4.926 -12.336 1 96.06 99 SER A N 1
ATOM 772 C CA . SER A 1 99 ? -11.969 4.566 -13.695 1 96.06 99 SER A CA 1
ATOM 773 C C . SER A 1 99 ? -10.578 5.109 -14.023 1 96.06 99 SER A C 1
ATOM 775 O O . SER A 1 99 ? -9.922 4.633 -14.945 1 96.06 99 SER A O 1
ATOM 777 N N . PHE A 1 100 ? -10.094 6.078 -13.273 1 97.06 100 PHE A N 1
ATOM 778 C CA . PHE A 1 100 ? -8.82 6.719 -13.586 1 97.06 100 PHE A CA 1
ATOM 779 C C . PHE A 1 100 ? -7.727 6.234 -12.641 1 97.06 100 PHE A C 1
ATOM 781 O O . PHE A 1 100 ? -6.602 6.746 -12.672 1 97.06 100 PHE A O 1
ATOM 788 N N . ARG A 1 101 ? -8.023 5.355 -11.758 1 97.44 101 ARG A N 1
ATOM 789 C CA . ARG A 1 101 ? -7.012 4.82 -10.859 1 97.44 101 ARG A CA 1
ATOM 790 C C . ARG A 1 101 ? -5.801 4.312 -11.633 1 97.44 101 ARG A C 1
ATOM 792 O O . ARG A 1 101 ? -5.949 3.582 -12.609 1 97.44 101 ARG A O 1
ATOM 799 N N . ASP A 1 102 ? -4.633 4.691 -11.156 1 98 102 ASP A N 1
ATOM 800 C CA . ASP A 1 102 ? -3.398 4.328 -11.844 1 98 102 ASP A CA 1
ATOM 801 C C . ASP A 1 102 ? -2.203 4.402 -10.898 1 98 102 ASP A C 1
ATOM 803 O O . ASP A 1 102 ? -1.485 5.402 -10.867 1 98 102 ASP A O 1
ATOM 807 N N . VAL A 1 103 ? -1.9 3.311 -10.305 1 97.75 103 VAL A N 1
ATOM 808 C CA . VAL A 1 103 ? -0.882 3.254 -9.266 1 97.75 103 VAL A CA 1
ATOM 809 C C . VAL A 1 103 ? 0.501 3.449 -9.883 1 97.75 103 VAL A C 1
ATOM 811 O O . VAL A 1 103 ? 1.317 4.215 -9.359 1 97.75 103 VAL A O 1
ATOM 814 N N . PRO A 1 104 ? 0.804 2.824 -11.008 1 97.62 104 PRO A N 1
ATOM 815 C CA . PRO A 1 104 ? 2.111 3.074 -11.617 1 97.62 104 PRO A CA 1
ATOM 816 C C . PRO A 1 104 ? 2.346 4.551 -11.93 1 97.62 104 PRO A C 1
ATOM 818 O O . PRO A 1 104 ? 3.428 5.078 -11.656 1 97.62 104 PRO A O 1
ATOM 821 N N . SER A 1 105 ? 1.344 5.227 -12.461 1 98.25 105 SER A N 1
ATOM 822 C CA . SER A 1 105 ? 1.481 6.648 -12.758 1 98.25 105 SER A CA 1
ATOM 823 C C . SER A 1 105 ? 1.667 7.465 -11.484 1 98.25 105 SER A C 1
ATOM 825 O O . SER A 1 105 ? 2.457 8.406 -11.453 1 98.25 105 SER A O 1
ATOM 827 N N . ALA A 1 106 ? 0.889 7.145 -10.422 1 98.75 106 ALA A N 1
ATOM 828 C CA . ALA A 1 106 ? 1.035 7.824 -9.141 1 98.75 106 ALA A CA 1
ATOM 829 C C . ALA A 1 106 ? 2.457 7.688 -8.609 1 98.75 106 ALA A C 1
ATOM 831 O O . ALA A 1 106 ? 3.057 8.664 -8.156 1 98.75 106 ALA A O 1
ATOM 832 N N . LEU A 1 107 ? 2.988 6.516 -8.68 1 98.25 107 LEU A N 1
ATOM 833 C CA . LEU A 1 107 ? 4.344 6.246 -8.211 1 98.25 107 LEU A CA 1
ATOM 834 C C . LEU A 1 107 ? 5.367 7.016 -9.039 1 98.25 107 LEU A C 1
ATOM 836 O O . LEU A 1 107 ? 6.344 7.535 -8.492 1 98.25 107 LEU A O 1
ATOM 840 N N . HIS A 1 108 ? 5.129 7.027 -10.305 1 98.12 108 HIS A N 1
ATOM 841 C CA . HIS A 1 108 ? 6.016 7.793 -11.172 1 98.12 108 HIS A CA 1
ATOM 842 C C . HIS A 1 108 ? 6.035 9.266 -10.781 1 98.12 108 HIS A C 1
ATOM 844 O O . HIS A 1 108 ? 7.105 9.875 -10.688 1 98.12 108 HIS A O 1
ATOM 850 N N . LEU A 1 109 ? 4.863 9.828 -10.484 1 98 109 LEU A N 1
ATOM 851 C CA . LEU A 1 109 ? 4.754 11.219 -10.062 1 98 109 LEU A CA 1
ATOM 852 C C . LEU A 1 109 ? 5.523 11.461 -8.766 1 98 109 LEU A C 1
ATOM 854 O O . LEU A 1 109 ? 6.18 12.492 -8.617 1 98 109 LEU A O 1
ATOM 858 N N . LEU A 1 110 ? 5.484 10.547 -7.875 1 98 110 LEU A N 1
ATOM 859 C CA . LEU A 1 110 ? 6.152 10.68 -6.586 1 98 110 LEU A CA 1
ATOM 860 C C . LEU A 1 110 ? 7.664 10.547 -6.742 1 98 110 LEU A C 1
ATOM 862 O O . LEU A 1 110 ? 8.422 11.203 -6.027 1 98 110 LEU A O 1
ATOM 866 N N . ASN A 1 111 ? 8.094 9.789 -7.641 1 96.62 111 ASN A N 1
ATOM 867 C CA . ASN A 1 111 ? 9.516 9.539 -7.84 1 96.62 111 ASN A CA 1
ATOM 868 C C . ASN A 1 111 ? 10.172 10.648 -8.664 1 96.62 111 ASN A C 1
ATOM 870 O O . ASN A 1 111 ? 11.391 10.805 -8.633 1 96.62 111 ASN A O 1
ATOM 874 N N . GLU A 1 112 ? 9.375 11.352 -9.422 1 91.81 112 GLU A N 1
ATOM 875 C CA . GLU A 1 112 ? 9.875 12.477 -10.203 1 91.81 112 GLU A CA 1
ATOM 876 C C . GLU A 1 112 ? 9.766 13.789 -9.43 1 91.81 112 GLU A C 1
ATOM 878 O O . GLU A 1 112 ? 9.492 14.844 -10.008 1 91.81 112 GLU A O 1
ATOM 883 N N . TRP A 1 113 ? 9.891 13.656 -8.188 1 88.5 113 TRP A N 1
ATOM 884 C CA . TRP A 1 113 ? 9.805 14.805 -7.289 1 88.5 113 TRP A CA 1
ATOM 885 C C . TRP A 1 113 ? 10.969 15.758 -7.523 1 88.5 113 TRP A C 1
ATOM 887 O O . TRP A 1 113 ? 12.133 15.344 -7.535 1 88.5 113 TRP A O 1
ATOM 897 N N . PRO A 1 114 ? 10.555 17.016 -7.812 1 79.88 114 PRO A N 1
ATOM 898 C CA . PRO A 1 114 ? 11.656 17.938 -8.086 1 79.88 114 PRO A CA 1
ATOM 899 C C . PRO A 1 114 ? 12.586 18.109 -6.887 1 79.88 114 PRO A C 1
ATOM 901 O O . PRO A 1 114 ? 12.141 18.031 -5.738 1 79.88 114 PRO A O 1
ATOM 904 N N . ARG A 1 115 ? 13.898 18.078 -7.055 1 69.94 115 ARG A N 1
ATOM 905 C CA . ARG A 1 115 ? 14.922 18.266 -6.035 1 69.94 115 ARG A CA 1
ATOM 906 C C . ARG A 1 115 ? 15.219 19.75 -5.824 1 69.94 115 ARG A C 1
ATOM 908 O O . ARG A 1 115 ? 15.617 20.453 -6.758 1 69.94 115 ARG A O 1
ATOM 915 N N . ASP A 1 116 ? 14.164 20.5 -5.594 1 58.22 116 ASP A N 1
ATOM 916 C CA . ASP A 1 116 ? 14.469 21.938 -5.547 1 58.22 116 ASP A CA 1
ATOM 917 C C . ASP A 1 116 ? 15.594 22.219 -4.559 1 58.22 116 ASP A C 1
ATOM 919 O O . ASP A 1 116 ? 15.57 21.734 -3.426 1 58.22 116 ASP A O 1
ATOM 923 N N . PRO A 1 117 ? 16.641 22.875 -5.043 1 50.41 117 PRO A N 1
ATOM 924 C CA . PRO A 1 117 ? 17.75 23.344 -4.227 1 50.41 117 PRO A CA 1
ATOM 925 C C . PRO A 1 117 ? 17.312 24.312 -3.133 1 50.41 117 PRO A C 1
ATOM 927 O O . PRO A 1 117 ? 18.141 24.766 -2.336 1 50.41 117 PRO A O 1
ATOM 930 N N . LYS A 1 118 ? 16.109 24.625 -3.146 1 53.44 118 LYS A N 1
ATOM 931 C CA . LYS A 1 118 ? 15.859 25.734 -2.23 1 53.44 118 LYS A CA 1
ATOM 932 C C . LYS A 1 118 ? 16.188 25.344 -0.793 1 53.44 118 LYS A C 1
ATOM 934 O O . LYS A 1 118 ? 16.078 24.172 -0.422 1 53.44 118 LYS A O 1
ATOM 939 N N . PRO A 1 119 ? 16.656 26.219 -0.071 1 50.44 119 PRO A N 1
ATOM 940 C CA . PRO A 1 119 ? 17.156 26.016 1.292 1 50.44 119 PRO A CA 1
ATOM 941 C C . PRO A 1 119 ? 16.141 25.328 2.193 1 50.44 119 PRO A C 1
ATOM 943 O O . PRO A 1 119 ? 14.93 25.5 2.018 1 50.44 119 PRO A O 1
ATOM 946 N N . ALA A 1 120 ? 16.438 24.203 2.793 1 50.12 120 ALA A N 1
ATOM 947 C CA . ALA A 1 120 ? 15.805 23.359 3.799 1 50.12 120 ALA A CA 1
ATOM 948 C C . ALA A 1 120 ? 14.953 24.203 4.75 1 50.12 120 ALA A C 1
ATOM 950 O O . ALA A 1 120 ? 14.25 23.656 5.605 1 50.12 120 ALA A O 1
ATOM 951 N N . ASN A 1 121 ? 15.055 25.5 4.648 1 47.75 121 ASN A N 1
ATOM 952 C CA . ASN A 1 121 ? 14.531 26.25 5.781 1 47.75 121 ASN A CA 1
ATOM 953 C C . ASN A 1 121 ? 13.008 26.359 5.73 1 47.75 121 ASN A C 1
ATOM 955 O O . ASN A 1 121 ? 12.391 27 6.586 1 47.75 121 ASN A O 1
ATOM 959 N N . ASN A 1 122 ? 12.32 25.938 4.594 1 56.44 122 ASN A N 1
ATOM 960 C CA . ASN A 1 122 ? 10.883 26.172 4.648 1 56.44 122 ASN A CA 1
ATOM 961 C C . ASN A 1 122 ? 10.133 24.922 5.113 1 56.44 122 ASN A C 1
ATOM 963 O O . ASN A 1 122 ? 10.117 23.906 4.418 1 56.44 122 ASN A O 1
ATOM 967 N N . ASN A 1 123 ? 9.812 24.812 6.391 1 56.69 123 ASN A N 1
ATOM 968 C CA . ASN A 1 123 ? 9.102 23.75 7.098 1 56.69 123 ASN A CA 1
ATOM 969 C C . ASN A 1 123 ? 7.953 23.203 6.262 1 56.69 123 ASN A C 1
ATOM 971 O O . ASN A 1 123 ? 7.695 22 6.277 1 56.69 123 ASN A O 1
ATOM 975 N N . HIS A 1 124 ? 7.305 24.031 5.426 1 56.81 124 HIS A N 1
ATOM 976 C CA . HIS A 1 124 ? 6.141 23.625 4.656 1 56.81 124 HIS A CA 1
ATOM 977 C C . HIS A 1 124 ? 6.523 22.609 3.574 1 56.81 124 HIS A C 1
ATOM 979 O O . HIS A 1 124 ? 5.848 21.594 3.395 1 56.81 124 HIS A O 1
ATOM 985 N N . ASN A 1 125 ? 7.633 22.844 2.996 1 70.44 125 ASN A N 1
ATOM 986 C CA . ASN A 1 125 ? 8.086 21.953 1.929 1 70.44 125 ASN A CA 1
ATOM 987 C C . ASN A 1 125 ? 8.594 20.625 2.482 1 70.44 125 ASN A C 1
ATOM 989 O O . ASN A 1 125 ? 8.414 19.578 1.859 1 70.44 125 ASN A O 1
ATOM 993 N N . ASN A 1 126 ? 8.906 20.719 3.689 1 84.5 126 ASN A N 1
ATOM 994 C CA . ASN A 1 126 ? 9.453 19.5 4.293 1 84.5 126 ASN A CA 1
ATOM 995 C C . ASN A 1 126 ? 8.359 18.516 4.652 1 84.5 126 ASN A C 1
ATOM 997 O O . ASN A 1 126 ? 8.531 17.297 4.496 1 84.5 126 ASN A O 1
ATOM 1001 N N . ASN A 1 127 ? 7.195 19.047 4.98 1 91.94 127 ASN A N 1
ATOM 1002 C CA . ASN A 1 127 ? 6.094 18.156 5.344 1 91.94 127 ASN A CA 1
ATOM 1003 C C . ASN A 1 127 ? 5.516 17.453 4.117 1 91.94 127 ASN A C 1
ATOM 1005 O O . ASN A 1 127 ? 5.148 16.281 4.184 1 91.94 127 ASN A O 1
ATOM 1009 N N . LEU A 1 128 ? 5.508 18.125 3.016 1 93 128 LEU A N 1
ATOM 1010 C CA . LEU A 1 128 ? 5.043 17.516 1.775 1 93 128 LEU A CA 1
ATOM 1011 C C . LEU A 1 128 ? 6 16.422 1.313 1 93 128 LEU A C 1
ATOM 1013 O O . LEU A 1 128 ? 5.566 15.383 0.815 1 93 128 LEU A O 1
ATOM 1017 N N . GLN A 1 129 ? 7.238 16.766 1.54 1 93.94 129 GLN A N 1
ATOM 1018 C CA . GLN A 1 129 ? 8.242 15.773 1.173 1 93.94 129 GLN A CA 1
ATOM 1019 C C . GLN A 1 129 ? 8.117 14.516 2.029 1 93.94 129 GLN A C 1
ATOM 1021 O O . GLN A 1 129 ? 8.25 13.398 1.527 1 93.94 129 GLN A O 1
ATOM 1026 N N . SER A 1 130 ? 7.922 14.711 3.275 1 95.5 130 SER A N 1
ATOM 1027 C CA . SER A 1 130 ? 7.723 13.578 4.176 1 95.5 130 SER A CA 1
ATOM 1028 C C . SER A 1 130 ? 6.504 12.758 3.766 1 95.5 130 SER A C 1
ATOM 1030 O O . SER A 1 130 ? 6.555 11.531 3.752 1 95.5 130 SER A O 1
ATOM 1032 N N . PHE A 1 131 ? 5.457 13.422 3.406 1 97.5 131 PHE A N 1
ATOM 1033 C CA . PHE A 1 131 ? 4.246 12.758 2.951 1 97.5 131 PHE A CA 1
ATOM 1034 C C .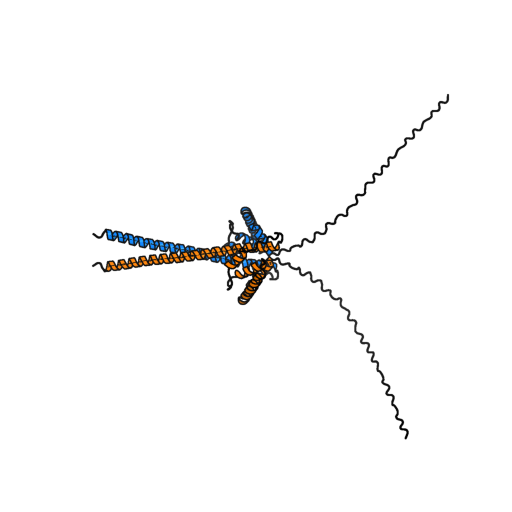 PHE A 1 131 ? 4.496 12.016 1.644 1 97.5 131 PHE A C 1
ATOM 1036 O O . PHE A 1 131 ? 4.055 10.875 1.478 1 97.5 131 PHE A O 1
ATOM 1043 N N . ARG A 1 132 ? 5.203 12.602 0.746 1 97.5 132 ARG A N 1
ATOM 1044 C CA . ARG A 1 132 ? 5.629 11.961 -0.492 1 97.5 132 ARG A CA 1
ATOM 1045 C C . ARG A 1 132 ? 6.379 10.664 -0.204 1 97.5 132 ARG A C 1
ATOM 1047 O O . ARG A 1 132 ? 6.117 9.633 -0.832 1 97.5 132 ARG A O 1
ATOM 1054 N N . ASN A 1 133 ? 7.289 10.727 0.724 1 97.25 133 ASN A N 1
ATOM 1055 C CA . ASN A 1 133 ? 8.086 9.547 1.05 1 97.25 133 ASN A CA 1
ATOM 1056 C C . ASN A 1 133 ? 7.223 8.414 1.599 1 97.25 133 ASN A C 1
ATOM 1058 O O . ASN A 1 133 ? 7.43 7.25 1.263 1 97.25 133 ASN A O 1
ATOM 1062 N N . LEU A 1 134 ? 6.258 8.758 2.359 1 98.44 134 LEU A N 1
ATOM 1063 C CA . LEU A 1 134 ? 5.336 7.766 2.904 1 98.44 134 LEU A CA 1
ATOM 1064 C C . LEU A 1 134 ? 4.52 7.109 1.794 1 98.44 134 LEU A C 1
ATOM 1066 O O . LEU A 1 134 ? 4.477 5.883 1.691 1 98.44 134 LEU A O 1
ATOM 1070 N N . LEU A 1 135 ? 3.91 7.91 0.966 1 98.69 135 LEU A N 1
ATOM 1071 C CA . LEU A 1 135 ? 3.086 7.395 -0.122 1 98.69 135 LEU A CA 1
ATOM 1072 C C . LEU A 1 135 ? 3.922 6.562 -1.087 1 98.69 135 LEU A C 1
ATOM 1074 O O . LEU A 1 135 ? 3.488 5.492 -1.525 1 98.69 135 LEU A O 1
ATOM 1078 N N . ALA A 1 136 ? 5.129 7.043 -1.374 1 98.44 136 ALA A N 1
ATOM 1079 C CA . ALA A 1 136 ? 5.996 6.328 -2.301 1 98.44 136 ALA A CA 1
ATOM 1080 C C . ALA A 1 136 ? 6.359 4.945 -1.759 1 98.44 136 ALA A C 1
ATOM 1082 O O . ALA A 1 136 ? 6.344 3.959 -2.498 1 98.44 136 ALA A O 1
ATOM 1083 N N . ALA A 1 137 ? 6.629 4.883 -0.52 1 97.94 137 ALA A N 1
ATOM 1084 C CA . ALA A 1 137 ? 6.988 3.602 0.085 1 97.94 137 ALA A CA 1
ATOM 1085 C C . ALA A 1 137 ? 5.816 2.625 0.036 1 97.94 137 ALA A C 1
ATOM 1087 O O . ALA A 1 137 ? 5.992 1.45 -0.298 1 97.94 137 ALA A O 1
ATOM 1088 N N . LEU A 1 138 ? 4.656 3.082 0.324 1 98.38 138 LEU A N 1
ATOM 1089 C CA . LEU A 1 138 ? 3.469 2.234 0.351 1 98.38 138 LEU A CA 1
ATOM 1090 C C . LEU A 1 138 ? 3.088 1.788 -1.057 1 98.38 138 LEU A C 1
ATOM 1092 O O . LEU A 1 138 ? 2.787 0.613 -1.281 1 98.38 138 LEU A O 1
ATOM 1096 N N . LEU A 1 139 ? 3.166 2.688 -1.965 1 98.56 139 LEU A N 1
ATOM 1097 C CA . LEU A 1 139 ? 2.773 2.363 -3.332 1 98.56 139 LEU A CA 1
ATOM 1098 C C . LEU A 1 139 ? 3.826 1.492 -4.008 1 98.56 139 LEU A C 1
ATOM 1100 O O . LEU A 1 139 ? 3.494 0.634 -4.828 1 98.56 139 LEU A O 1
ATOM 1104 N N . ALA A 1 140 ? 5.113 1.729 -3.674 1 98 140 ALA A N 1
ATOM 1105 C CA . ALA A 1 140 ? 6.168 0.88 -4.223 1 98 140 ALA A CA 1
ATOM 1106 C C . ALA A 1 140 ? 5.992 -0.569 -3.777 1 98 140 ALA A C 1
ATOM 1108 O O . ALA A 1 140 ? 6.164 -1.494 -4.574 1 98 140 ALA A O 1
ATOM 1109 N N . GLU A 1 141 ? 5.641 -0.741 -2.521 1 97.5 141 GLU A N 1
ATOM 1110 C CA . GLU A 1 141 ? 5.398 -2.088 -2.018 1 97.5 141 GLU A CA 1
ATOM 1111 C C . GLU A 1 141 ? 4.191 -2.725 -2.699 1 97.5 141 GLU A C 1
ATOM 1113 O O . GLU A 1 141 ? 4.219 -3.908 -3.043 1 97.5 141 GLU A O 1
ATOM 1118 N N . GLN A 1 142 ? 3.197 -1.972 -2.906 1 97.12 142 GLN A N 1
ATOM 1119 C CA . GLN A 1 142 ? 2.014 -2.449 -3.615 1 97.12 142 GLN A CA 1
ATOM 1120 C C . GLN A 1 142 ? 2.363 -2.883 -5.035 1 97.12 142 GLN A C 1
ATOM 1122 O O . GLN A 1 142 ? 1.924 -3.939 -5.496 1 97.12 142 GLN A O 1
ATOM 1127 N N . GLN A 1 143 ? 3.135 -2.064 -5.664 1 96.88 143 GLN A N 1
ATOM 1128 C CA . GLN A 1 143 ? 3.543 -2.373 -7.031 1 96.88 143 GLN A CA 1
ATOM 1129 C C . GLN A 1 143 ? 4.414 -3.625 -7.078 1 96.88 143 GLN A C 1
ATOM 1131 O O . GLN A 1 143 ? 4.254 -4.465 -7.965 1 96.88 143 GLN A O 1
ATOM 1136 N N . ARG A 1 144 ? 5.309 -3.732 -6.16 1 97.19 144 ARG A N 1
ATOM 1137 C CA . ARG A 1 144 ? 6.16 -4.914 -6.078 1 97.19 144 ARG A CA 1
ATOM 1138 C C . ARG A 1 144 ? 5.324 -6.18 -5.898 1 97.19 144 ARG A C 1
ATOM 1140 O O . ARG A 1 144 ? 5.551 -7.18 -6.586 1 97.19 144 ARG A O 1
ATOM 1147 N N . LEU A 1 145 ? 4.348 -6.145 -5.047 1 96 145 LEU A N 1
ATOM 1148 C CA . LEU A 1 145 ? 3.471 -7.281 -4.797 1 96 145 LEU A CA 1
ATOM 1149 C C . LEU A 1 145 ? 2.639 -7.609 -6.031 1 96 145 LEU A C 1
ATOM 1151 O O . LEU A 1 145 ? 2.457 -8.781 -6.371 1 96 145 LEU A O 1
ATOM 1155 N N . SER A 1 146 ? 2.176 -6.578 -6.652 1 95.88 146 SER A N 1
ATOM 1156 C CA . SER A 1 146 ? 1.383 -6.777 -7.863 1 95.88 146 SER A CA 1
ATOM 1157 C C . SER A 1 146 ? 2.205 -7.445 -8.961 1 95.88 146 SER A C 1
ATOM 1159 O O . SER A 1 146 ? 1.729 -8.367 -9.625 1 95.88 146 SER A O 1
ATOM 1161 N N . ASN A 1 147 ? 3.449 -6.992 -9.141 1 96.12 147 ASN A N 1
ATOM 1162 C CA . ASN A 1 147 ? 4.348 -7.598 -10.117 1 96.12 147 ASN A CA 1
ATOM 1163 C C . ASN A 1 147 ? 4.645 -9.055 -9.773 1 96.12 147 ASN A C 1
ATOM 1165 O O . ASN A 1 147 ? 4.648 -9.914 -10.656 1 96.12 147 ASN A O 1
ATOM 1169 N N . SER A 1 148 ? 4.848 -9.305 -8.562 1 95.5 148 SER A N 1
ATOM 1170 C CA . SER A 1 148 ? 5.109 -10.664 -8.117 1 95.5 148 SER A CA 1
ATOM 1171 C C . SER A 1 148 ? 3.902 -11.57 -8.352 1 95.5 148 SER A C 1
ATOM 1173 O O . SER A 1 148 ? 4.055 -12.727 -8.742 1 95.5 148 SER A O 1
ATOM 1175 N N . MET A 1 149 ? 2.756 -11.031 -8.156 1 94.19 149 MET A N 1
ATOM 1176 C CA . MET A 1 149 ? 1.521 -11.773 -8.391 1 94.19 149 MET A CA 1
ATOM 1177 C C . MET A 1 149 ? 1.36 -12.102 -9.875 1 94.19 149 MET A C 1
ATOM 1179 O O . MET A 1 149 ? 1 -13.227 -10.227 1 94.19 149 MET A O 1
ATOM 1183 N N . ASP A 1 150 ? 1.625 -11.188 -10.719 1 94.5 150 ASP A N 1
ATOM 1184 C CA . ASP A 1 150 ? 1.542 -11.406 -12.156 1 94.5 150 ASP A CA 1
ATOM 1185 C C . ASP A 1 150 ? 2.531 -12.484 -12.609 1 94.5 150 ASP A C 1
ATOM 1187 O O . ASP A 1 150 ? 2.186 -13.352 -13.406 1 94.5 150 ASP A O 1
ATOM 1191 N N . GLU A 1 151 ? 3.701 -12.414 -12.07 1 95.62 151 GLU A N 1
ATOM 1192 C CA . GLU A 1 151 ? 4.73 -13.398 -12.391 1 95.62 151 GLU A CA 1
ATOM 1193 C C . GLU A 1 151 ? 4.32 -14.797 -11.922 1 95.62 151 GLU A C 1
ATOM 1195 O O . GLU A 1 151 ? 4.445 -15.766 -12.672 1 95.62 151 GLU A O 1
ATOM 1200 N N . SER A 1 152 ? 3.822 -14.938 -10.773 1 94.44 152 SER A N 1
ATOM 1201 C CA . SER A 1 152 ? 3.379 -16.219 -10.219 1 94.44 152 SER A CA 1
ATOM 1202 C C . SER A 1 152 ? 2.195 -16.766 -11.008 1 94.44 152 SER A C 1
ATOM 1204 O O . SER A 1 152 ? 2.107 -17.984 -11.227 1 94.44 152 SER A O 1
ATOM 1206 N N . SER A 1 153 ? 1.34 -15.906 -11.344 1 94.31 153 SER A N 1
ATOM 1207 C CA . SER A 1 153 ? 0.188 -16.328 -12.133 1 94.31 153 SER A CA 1
ATOM 1208 C C . SER A 1 153 ? 0.621 -16.875 -13.492 1 94.31 153 SER A C 1
ATOM 1210 O O . SER A 1 153 ? 0.073 -17.875 -13.969 1 94.31 153 SER A O 1
ATOM 1212 N N . HIS A 1 154 ? 1.604 -16.25 -14.086 1 96.12 154 HIS A N 1
ATOM 1213 C CA . HIS A 1 154 ? 2.146 -16.734 -15.352 1 96.12 154 HIS A CA 1
ATOM 1214 C C . HIS A 1 154 ? 2.787 -18.109 -15.188 1 96.12 154 HIS A C 1
ATOM 1216 O O . HIS A 1 154 ? 2.557 -19.016 -16 1 96.12 154 HIS A O 1
ATOM 1222 N N . LYS A 1 155 ? 3.535 -18.281 -14.148 1 96.81 155 LYS A N 1
ATOM 1223 C CA . LYS A 1 155 ? 4.184 -19.562 -13.875 1 96.81 155 LYS A CA 1
ATOM 1224 C C . LYS A 1 155 ? 3.152 -20.656 -13.617 1 96.81 155 LYS A C 1
ATOM 1226 O O . LYS A 1 155 ? 3.34 -21.797 -14.039 1 96.81 155 LYS A O 1
ATOM 1231 N N . LEU A 1 156 ? 2.129 -20.266 -12.938 1 97.12 156 LEU A N 1
ATOM 1232 C CA . LEU A 1 156 ? 1.057 -21.219 -12.656 1 97.12 156 LEU A CA 1
ATOM 1233 C C . LEU A 1 156 ? 0.409 -21.703 -13.953 1 97.12 156 LEU A C 1
ATOM 1235 O O . LEU A 1 156 ? 0.166 -22.906 -14.117 1 97.12 156 LEU A O 1
ATOM 1239 N N . LYS A 1 157 ? 0.215 -20.828 -14.828 1 97.38 157 LYS A N 1
ATOM 1240 C CA . LYS A 1 157 ? -0.379 -21.188 -16.109 1 97.38 157 LYS A CA 1
ATOM 1241 C C . LYS A 1 157 ? 0.545 -22.094 -16.906 1 97.38 157 LYS A C 1
ATOM 1243 O O . LYS A 1 157 ? 0.091 -23.062 -17.531 1 97.38 157 LYS A O 1
ATOM 1248 N N . GLU A 1 158 ? 1.767 -21.828 -16.859 1 97.31 158 GLU A N 1
ATOM 1249 C CA . GLU A 1 158 ? 2.752 -22.656 -17.547 1 97.31 158 GLU A CA 1
ATOM 1250 C C . GLU A 1 158 ? 2.807 -24.062 -16.953 1 97.31 158 GLU A C 1
ATOM 1252 O O . GLU A 1 158 ? 2.877 -25.047 -17.688 1 97.31 158 GLU A O 1
ATOM 1257 N N . GLU A 1 159 ? 2.727 -24.141 -15.68 1 97.12 159 GLU A N 1
ATOM 1258 C CA . GLU A 1 159 ? 2.764 -25.422 -15.008 1 97.12 159 GLU A CA 1
ATOM 1259 C C . GLU A 1 159 ? 1.494 -26.234 -15.281 1 97.12 159 GLU A C 1
ATOM 1261 O O . GLU A 1 159 ? 1.536 -27.453 -15.375 1 97.12 159 GLU A O 1
ATOM 1266 N N . GLN A 1 160 ? 0.45 -25.547 -15.406 1 97.5 160 GLN A N 1
ATOM 1267 C CA . GLN A 1 160 ? -0.812 -26.188 -15.75 1 97.5 160 GLN A CA 1
ATOM 1268 C C . GLN A 1 160 ? -0.759 -26.781 -17.156 1 97.5 160 GLN A C 1
ATOM 1270 O O . GLN A 1 160 ? -1.213 -27.906 -17.391 1 97.5 160 GLN A O 1
ATOM 1275 N N . LYS A 1 161 ? -0.191 -26.078 -18.016 1 98.06 161 LYS A N 1
ATOM 1276 C CA . LYS A 1 161 ? -0.028 -26.562 -19.375 1 98.06 161 LYS A CA 1
ATOM 1277 C C . LYS A 1 161 ? 0.893 -27.781 -19.422 1 98.06 161 LYS A C 1
ATOM 1279 O O . LYS A 1 161 ? 0.63 -28.75 -20.141 1 98.06 161 LYS A O 1
ATOM 1284 N N . ARG A 1 162 ? 1.94 -27.656 -18.672 1 97.38 162 ARG A N 1
ATOM 1285 C CA . ARG A 1 162 ? 2.861 -28.781 -18.578 1 97.38 162 ARG A CA 1
ATOM 1286 C C . ARG A 1 162 ? 2.15 -30.016 -18.047 1 97.38 162 ARG A C 1
ATOM 1288 O O . ARG A 1 162 ? 2.275 -31.109 -18.625 1 97.38 162 ARG A O 1
ATOM 1295 N N . ALA A 1 163 ? 1.4 -29.875 -17.016 1 97.75 163 ALA A N 1
ATOM 1296 C CA . ALA A 1 163 ? 0.658 -30.984 -16.438 1 97.75 163 ALA A CA 1
ATOM 1297 C C . ALA A 1 163 ? -0.362 -31.547 -17.422 1 97.75 163 ALA A C 1
ATOM 1299 O O . ALA A 1 163 ? -0.525 -32.781 -17.531 1 97.75 163 ALA A O 1
ATOM 1300 N N . ASP A 1 164 ? -0.969 -30.734 -18.094 1 97.75 164 ASP A N 1
ATOM 1301 C CA . ASP A 1 164 ? -1.952 -31.172 -19.078 1 97.75 164 ASP A CA 1
ATOM 1302 C C . ASP A 1 164 ? -1.286 -31.953 -20.219 1 97.75 164 ASP A C 1
ATOM 1304 O O . ASP A 1 164 ? -1.822 -32.969 -20.672 1 97.75 164 ASP A O 1
ATOM 1308 N N . THR A 1 165 ? -0.15 -31.453 -20.641 1 97.75 165 THR A N 1
ATOM 1309 C CA . THR A 1 165 ? 0.599 -32.156 -21.688 1 97.75 165 THR A CA 1
ATOM 1310 C C . THR A 1 165 ? 1.021 -33.531 -21.219 1 97.75 165 THR A C 1
ATOM 1312 O O . THR A 1 165 ? 0.887 -34.5 -21.953 1 97.75 165 THR A O 1
ATOM 1315 N N . LEU A 1 166 ? 1.502 -33.594 -19.969 1 97.75 166 LEU A N 1
ATOM 1316 C CA . LEU A 1 166 ? 1.92 -34.875 -19.391 1 97.75 166 LEU A CA 1
ATOM 1317 C C . LEU A 1 166 ? 0.73 -35.812 -19.234 1 97.75 166 LEU A C 1
ATOM 1319 O O . LEU A 1 166 ? 0.841 -37 -19.516 1 97.75 166 LEU A O 1
ATOM 1323 N N . GLN A 1 167 ? -0.409 -35.281 -18.891 1 96.69 167 GLN A N 1
ATOM 1324 C CA . GLN A 1 167 ? -1.626 -36.062 -18.75 1 96.69 167 GLN A CA 1
ATOM 1325 C C . GLN A 1 167 ? -2.07 -36.625 -20.109 1 96.69 167 GLN A C 1
ATOM 1327 O O . GLN A 1 167 ? -2.49 -37.781 -20.203 1 96.69 167 GLN A O 1
ATOM 1332 N N . HIS A 1 168 ? -1.936 -35.844 -21.109 1 97.44 168 HIS A N 1
ATOM 1333 C CA . HIS A 1 168 ? -2.287 -36.281 -22.453 1 97.44 168 HIS A CA 1
ATOM 1334 C C . HIS A 1 168 ? -1.362 -37.406 -22.938 1 97.44 168 HIS A C 1
ATOM 1336 O O . HIS A 1 168 ? -1.806 -38.344 -23.594 1 97.44 168 HIS A O 1
ATOM 1342 N N . GLN A 1 169 ? -0.142 -37.25 -22.641 1 96.19 169 GLN A N 1
ATOM 1343 C CA . GLN A 1 169 ? 0.825 -38.281 -23 1 96.19 169 GLN A CA 1
ATOM 1344 C C . GLN A 1 169 ? 0.502 -39.594 -22.312 1 96.19 169 GLN A C 1
ATOM 1346 O O . GLN A 1 169 ? 0.559 -40.656 -22.953 1 96.19 169 GLN A O 1
ATOM 1351 N N . ILE A 1 170 ? 0.132 -39.562 -21.078 1 95.44 170 ILE A N 1
ATOM 1352 C CA . ILE A 1 170 ? -0.225 -40.75 -20.312 1 95.44 170 ILE A CA 1
ATOM 1353 C C . ILE A 1 170 ? -1.468 -41.375 -20.922 1 95.44 170 ILE A C 1
ATOM 1355 O O . ILE A 1 170 ? -1.517 -42.594 -21.109 1 95.44 170 ILE A O 1
ATOM 1359 N N . ASP A 1 171 ? -2.438 -40.594 -21.297 1 94.88 171 ASP A N 1
ATOM 1360 C CA . ASP A 1 171 ? -3.672 -41.125 -21.891 1 94.88 171 ASP A CA 1
ATOM 1361 C C . ASP A 1 171 ? -3.41 -41.75 -23.25 1 94.88 171 ASP A C 1
ATOM 1363 O O . ASP A 1 171 ? -4.016 -42.781 -23.594 1 94.88 171 ASP A O 1
ATOM 1367 N N . ALA A 1 172 ? -2.49 -41.156 -23.984 1 93.5 172 ALA A N 1
ATOM 1368 C CA . ALA A 1 172 ? -2.119 -41.688 -25.281 1 93.5 172 ALA A CA 1
ATOM 1369 C C . ALA A 1 172 ? -1.417 -43.062 -25.125 1 93.5 172 ALA A C 1
ATOM 1371 O O . ALA A 1 172 ? -1.689 -44 -25.875 1 93.5 172 ALA A O 1
ATOM 1372 N N . ILE A 1 173 ? -0.579 -43.188 -24.125 1 89.38 173 ILE A N 1
ATOM 1373 C CA . ILE A 1 173 ? 0.141 -44.406 -23.859 1 89.38 173 ILE A CA 1
ATOM 1374 C C . ILE A 1 173 ? -0.844 -45.5 -23.438 1 89.38 173 ILE A C 1
ATOM 1376 O O . ILE A 1 173 ? -0.776 -46.625 -23.922 1 89.38 173 ILE A O 1
ATOM 1380 N N . LYS A 1 174 ? -1.792 -45.156 -22.656 1 88 174 LYS A N 1
ATOM 1381 C CA . LYS A 1 174 ? -2.803 -46.094 -22.188 1 88 174 LYS A CA 1
ATOM 1382 C C . LYS A 1 174 ? -3.678 -46.562 -23.344 1 88 174 LYS A C 1
ATOM 1384 O O . LYS A 1 174 ? -4.031 -47.75 -23.422 1 88 174 LYS A O 1
ATOM 1389 N N . SER A 1 175 ? -4.023 -45.688 -24.25 1 89.19 175 SER A N 1
ATOM 1390 C CA . SER A 1 175 ? -4.855 -46.031 -25.406 1 89.19 175 SER A CA 1
ATOM 1391 C C . SER A 1 175 ? -4.105 -46.938 -26.359 1 89.19 175 SER A C 1
ATOM 1393 O O . SER A 1 175 ? -4.684 -47.875 -26.906 1 89.19 175 SER A O 1
ATOM 1395 N N . MET A 1 176 ? -2.838 -46.656 -26.5 1 86.12 176 MET A N 1
ATOM 1396 C CA . MET A 1 176 ? -2.002 -47.469 -27.359 1 86.12 176 MET A CA 1
ATOM 1397 C C . MET A 1 176 ? -1.84 -48.875 -26.781 1 86.12 176 MET A C 1
ATOM 1399 O O . MET A 1 176 ? -1.891 -49.875 -27.531 1 86.12 176 MET A O 1
ATOM 1403 N N . GLU A 1 177 ? -1.699 -49 -25.516 1 81.69 177 GLU A N 1
ATOM 1404 C CA . GLU A 1 177 ? -1.555 -50.281 -24.859 1 81.69 177 GLU A CA 1
ATOM 1405 C C . GLU A 1 177 ? -2.848 -51.094 -24.938 1 81.69 177 GLU A C 1
ATOM 1407 O O . GLU A 1 177 ? -2.816 -52.312 -25.141 1 81.69 177 GLU A O 1
ATOM 1412 N N . LYS A 1 178 ? -3.957 -50.531 -24.828 1 82.06 178 LYS A N 1
ATOM 1413 C CA . LYS A 1 178 ? -5.246 -51.219 -24.969 1 82.06 178 LYS A CA 1
ATOM 1414 C C . LYS A 1 178 ? -5.441 -51.75 -26.375 1 82.06 178 LYS A C 1
ATOM 1416 O O . LYS A 1 178 ? -5.938 -52.875 -26.547 1 82.06 178 LYS A O 1
ATOM 1421 N N . ASN A 1 179 ? -5.043 -51.031 -27.359 1 79.12 179 ASN A N 1
ATOM 1422 C CA . ASN A 1 179 ? -5.148 -51.469 -28.734 1 79.12 179 ASN A CA 1
ATOM 1423 C C . ASN A 1 179 ? -4.223 -52.625 -29.031 1 79.12 179 ASN A C 1
ATOM 1425 O O . ASN A 1 179 ? -4.578 -53.531 -29.797 1 79.12 179 ASN A O 1
ATOM 1429 N N . LEU A 1 180 ? -3.072 -52.719 -28.469 1 73.56 180 LEU A N 1
ATOM 1430 C CA . LEU A 1 180 ? -2.117 -53.812 -28.656 1 73.56 180 LEU A CA 1
ATOM 1431 C C . LEU A 1 180 ? -2.633 -55.094 -28.016 1 73.56 180 LEU A C 1
ATOM 1433 O O . LEU A 1 180 ? -2.457 -56.188 -28.578 1 73.56 180 LEU A O 1
ATOM 1437 N N . ILE A 1 181 ? -3.234 -55.031 -26.891 1 70.81 181 ILE A N 1
ATOM 1438 C CA . ILE A 1 181 ? -3.799 -56.188 -26.219 1 70.81 181 ILE A CA 1
ATOM 1439 C C . ILE A 1 181 ? -4.965 -56.75 -27.031 1 70.81 181 ILE A C 1
ATOM 1441 O O . ILE A 1 181 ? -5.145 -57.969 -27.125 1 70.81 181 ILE A O 1
ATOM 1445 N N . LEU A 1 182 ? -5.75 -55.938 -27.734 1 69.44 182 LEU A N 1
ATOM 1446 C CA . LEU A 1 182 ? -6.891 -56.375 -28.531 1 69.44 182 LEU A CA 1
ATOM 1447 C C . LEU A 1 182 ? -6.426 -57.031 -29.828 1 69.44 182 LEU A C 1
ATOM 1449 O O . LEU A 1 182 ? -7.133 -57.875 -30.391 1 69.44 182 LEU A O 1
ATOM 1453 N N . ILE A 1 183 ? -5.227 -56.844 -30.266 1 64.19 183 ILE A N 1
ATOM 1454 C CA . ILE A 1 183 ? -4.699 -57.469 -31.484 1 64.19 183 ILE A CA 1
ATOM 1455 C C . ILE A 1 183 ? -4.004 -58.781 -31.156 1 64.19 183 ILE A C 1
ATOM 1457 O O . ILE A 1 183 ? -3.861 -59.656 -32 1 64.19 183 ILE A O 1
ATOM 1461 N N . GLU A 1 184 ? -3.564 -59.094 -30.016 1 55.41 184 GLU A N 1
ATOM 1462 C CA . GLU A 1 184 ? -2.967 -60.406 -29.719 1 55.41 184 GLU A CA 1
ATOM 1463 C C . GLU A 1 184 ? -4.016 -61.5 -29.75 1 55.41 184 GLU A C 1
ATOM 1465 O O . GLU A 1 184 ? -5.035 -61.406 -29.047 1 55.41 184 GLU A O 1
ATOM 1470 N N . PRO A 1 185 ? -3.855 -62.438 -30.859 1 56.78 185 PRO A N 1
ATOM 1471 C CA . PRO A 1 185 ? -4.727 -63.625 -31.031 1 56.78 185 PRO A CA 1
ATOM 1472 C C . PRO A 1 185 ? -4.777 -64.5 -29.781 1 56.78 185 PRO A C 1
ATOM 1474 O O . PRO A 1 185 ? -3.822 -64.5 -28.984 1 56.78 185 PRO A O 1
ATOM 1477 N N . MET B 1 1 ? 63.812 61.031 95.125 1 27.95 1 MET B N 1
ATOM 1478 C CA . MET B 1 1 ? 64.188 61.062 93.75 1 27.95 1 MET B CA 1
ATOM 1479 C C . MET B 1 1 ? 62.969 60.812 92.812 1 27.95 1 MET B C 1
ATOM 1481 O O . MET B 1 1 ? 62.375 59.75 92.875 1 27.95 1 MET B O 1
ATOM 1485 N N . ILE B 1 2 ? 62.156 61.938 92.562 1 38.19 2 ILE B N 1
ATOM 1486 C CA . ILE B 1 2 ? 60.844 62.375 92.125 1 38.19 2 ILE B CA 1
ATOM 1487 C C . ILE B 1 2 ? 60.719 62.156 90.625 1 38.19 2 ILE B C 1
ATOM 1489 O O . ILE B 1 2 ? 61.312 62.875 89.812 1 38.19 2 ILE B O 1
ATOM 1493 N N . ARG B 1 3 ? 61.094 60.844 90.188 1 36.44 3 ARG B N 1
ATOM 1494 C CA . ARG B 1 3 ? 61.188 60.531 88.75 1 36.44 3 ARG B CA 1
ATOM 1495 C C . ARG B 1 3 ? 59.875 60.906 88.062 1 36.44 3 ARG B C 1
ATOM 1497 O O . ARG B 1 3 ? 58.781 60.562 88.562 1 36.44 3 ARG B O 1
ATOM 1504 N N . LEU B 1 4 ? 59.969 62.031 87.375 1 37.84 4 LEU B N 1
ATOM 1505 C CA . LEU B 1 4 ? 59.156 62.844 86.5 1 37.84 4 LEU B CA 1
ATOM 1506 C C . LEU B 1 4 ? 58.625 62.031 85.312 1 37.84 4 LEU B C 1
ATOM 1508 O O . LEU B 1 4 ? 59.406 61.594 84.438 1 37.84 4 LEU B O 1
ATOM 1512 N N . ARG B 1 5 ? 57.938 60.844 85.625 1 43 5 ARG B N 1
ATOM 1513 C CA . ARG B 1 5 ? 57.438 59.969 84.625 1 43 5 ARG B CA 1
ATOM 1514 C C . ARG B 1 5 ? 56.594 60.781 83.562 1 43 5 ARG B C 1
ATOM 1516 O O . ARG B 1 5 ? 55.562 61.375 83.938 1 43 5 ARG B O 1
ATOM 1523 N N . GLN B 1 6 ? 57.375 61.562 82.75 1 38.06 6 GLN B N 1
ATOM 1524 C CA . GLN B 1 6 ? 56.844 62.375 81.625 1 38.06 6 GLN B CA 1
ATOM 1525 C C . GLN B 1 6 ? 55.906 61.594 80.75 1 38.06 6 GLN B C 1
ATOM 1527 O O . GLN B 1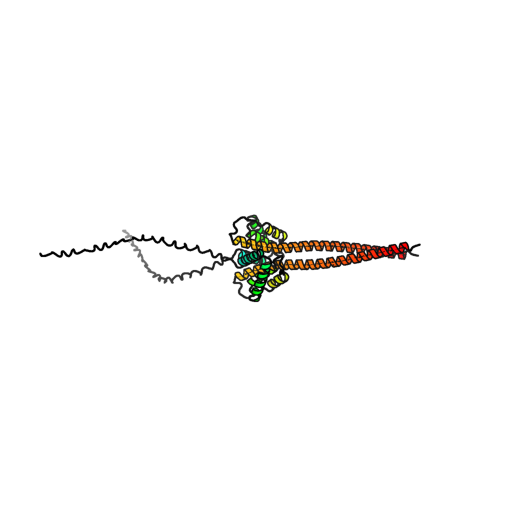 6 ? 56.281 60.531 80.25 1 38.06 6 GLN B O 1
ATOM 1532 N N . ALA B 1 7 ? 54.594 61.5 81.062 1 40.41 7 ALA B N 1
ATOM 1533 C CA . ALA B 1 7 ? 53.438 60.906 80.375 1 40.41 7 ALA B CA 1
ATOM 1534 C C . ALA B 1 7 ? 53.312 61.469 78.938 1 40.41 7 ALA B C 1
ATOM 1536 O O . ALA B 1 7 ? 53.062 62.656 78.75 1 40.41 7 ALA B O 1
ATOM 1537 N N . LEU B 1 8 ? 54.375 61.094 78.125 1 39.31 8 LEU B N 1
ATOM 1538 C CA . LEU B 1 8 ? 54.406 61.531 76.75 1 39.31 8 LEU B CA 1
ATOM 1539 C C . LEU B 1 8 ? 53.062 61.188 76.062 1 39.31 8 LEU B C 1
ATOM 1541 O O . LEU B 1 8 ? 52.625 60.062 76.062 1 39.31 8 LEU B O 1
ATOM 1545 N N . GLN B 1 9 ? 52.062 62.156 76 1 39.03 9 GLN B N 1
ATOM 1546 C CA . GLN B 1 9 ? 50.75 62.25 75.438 1 39.03 9 GLN B CA 1
ATOM 1547 C C . GLN B 1 9 ? 50.781 62 73.938 1 39.03 9 GLN B C 1
ATOM 1549 O O . GLN B 1 9 ? 51.406 62.781 73.188 1 39.03 9 GLN B O 1
ATOM 1554 N N . ILE B 1 10 ? 51.062 60.75 73.5 1 40.41 10 ILE B N 1
ATOM 1555 C CA . ILE B 1 10 ? 51.125 60.375 72.062 1 40.41 10 ILE B CA 1
ATOM 1556 C C . ILE B 1 10 ? 49.812 60.781 71.375 1 40.41 10 ILE B C 1
ATOM 1558 O O . ILE B 1 10 ? 48.75 60.344 71.75 1 40.41 10 ILE B O 1
ATOM 1562 N N . LEU B 1 11 ? 49.719 62.031 70.875 1 40.53 11 LEU B N 1
ATOM 1563 C CA . LEU B 1 11 ? 48.656 62.688 70.125 1 40.53 11 LEU B CA 1
ATOM 1564 C C . LEU B 1 11 ? 48.344 61.938 68.812 1 40.53 11 LEU B C 1
ATOM 1566 O O . LEU B 1 11 ? 49.25 61.781 68 1 40.53 11 LEU B O 1
ATOM 1570 N N . PRO B 1 12 ? 47.5 60.844 68.75 1 44.19 12 PRO B N 1
ATOM 1571 C CA . PRO B 1 12 ? 47.219 60.062 67.562 1 44.19 12 PRO B CA 1
ATOM 1572 C C . PRO B 1 12 ? 46.656 60.906 66.438 1 44.19 12 PRO B C 1
ATOM 1574 O O . PRO B 1 12 ? 45.656 61.594 66.625 1 44.19 12 PRO B O 1
ATOM 1577 N N . ILE B 1 13 ? 47.469 61.469 65.5 1 39.16 13 ILE B N 1
ATOM 1578 C CA . ILE B 1 13 ? 47.125 62.281 64.375 1 39.16 13 ILE B CA 1
ATOM 1579 C C . ILE B 1 13 ? 46.219 61.469 63.438 1 39.16 13 ILE B C 1
ATOM 1581 O O . ILE B 1 13 ? 46.625 60.406 62.938 1 39.16 13 ILE B O 1
ATOM 1585 N N . VAL B 1 14 ? 44.844 61.469 63.594 1 37.66 14 VAL B N 1
ATOM 1586 C CA . VAL B 1 14 ? 43.781 60.812 62.812 1 37.66 14 VAL B CA 1
ATOM 1587 C C . VAL B 1 14 ? 43.781 61.344 61.406 1 37.66 14 VAL B C 1
ATOM 1589 O O . VAL B 1 14 ? 43.469 62.531 61.156 1 37.66 14 VAL B O 1
ATOM 1592 N N . ILE B 1 15 ? 44.812 61 60.562 1 38 15 ILE B N 1
ATOM 1593 C CA . ILE B 1 15 ? 44.906 61.469 59.156 1 38 15 ILE B CA 1
ATOM 1594 C C . ILE B 1 15 ? 43.656 61.031 58.406 1 38 15 ILE B C 1
ATOM 1596 O O . ILE B 1 15 ? 43.406 59.812 58.25 1 38 15 ILE B O 1
ATOM 1600 N N . LEU B 1 16 ? 42.5 61.781 58.406 1 34.81 16 LEU B N 1
ATOM 1601 C CA . LEU B 1 16 ? 41.25 61.625 57.688 1 34.81 16 LEU B CA 1
ATOM 1602 C C . LEU B 1 16 ? 41.438 61.688 56.188 1 34.81 16 LEU B C 1
ATOM 1604 O O . LEU B 1 16 ? 41.812 62.719 55.656 1 34.81 16 LEU B O 1
ATOM 1608 N N . LEU B 1 17 ? 42.062 60.625 55.531 1 36.94 17 LEU B N 1
ATOM 1609 C CA . LEU B 1 17 ? 42.281 60.562 54.094 1 36.94 17 LEU B CA 1
ATOM 1610 C C . LEU B 1 17 ? 40.969 60.625 53.312 1 36.94 17 LEU B C 1
ATOM 1612 O O . LEU B 1 17 ? 40.125 59.719 53.438 1 36.94 17 LEU B O 1
ATOM 1616 N N . THR B 1 18 ? 40.188 61.75 53.031 1 37.91 18 THR B N 1
ATOM 1617 C CA . THR B 1 18 ? 38.938 61.969 52.344 1 37.91 18 THR B CA 1
ATOM 1618 C C . THR B 1 18 ? 39.062 61.688 50.844 1 37.91 18 THR B C 1
ATOM 1620 O O . THR B 1 18 ? 39.719 62.438 50.125 1 37.91 18 THR B O 1
ATOM 1623 N N . GLY B 1 19 ? 39.75 60.656 50.281 1 37.28 19 GLY B N 1
ATOM 1624 C CA . GLY B 1 19 ? 39.906 60.594 48.844 1 37.28 19 GLY B CA 1
ATOM 1625 C C . GLY B 1 19 ? 38.594 60.5 48.094 1 37.28 19 GLY B C 1
ATOM 1626 O O . GLY B 1 19 ? 37.812 59.594 48.375 1 37.28 19 GLY B O 1
ATOM 1627 N N . CYS B 1 20 ? 37.844 61.594 47.625 1 38.16 20 CYS B N 1
ATOM 1628 C CA . CYS B 1 20 ? 36.625 61.719 46.906 1 38.16 20 CYS B CA 1
ATOM 1629 C C . CYS B 1 20 ? 36.719 61.094 45.5 1 38.16 20 CYS B C 1
ATOM 1631 O O . CYS B 1 20 ? 37.5 61.594 44.688 1 38.16 20 CYS B O 1
ATOM 1633 N N . SER B 1 21 ? 36.906 59.75 45.312 1 40.94 21 SER B N 1
ATOM 1634 C CA . SER B 1 21 ? 37 59.156 44 1 40.94 21 SER B CA 1
ATOM 1635 C C . SER B 1 21 ? 35.781 59.5 43.156 1 40.94 21 SER B C 1
ATOM 1637 O O . SER B 1 21 ? 34.656 59.375 43.594 1 40.94 21 SER B O 1
ATOM 1639 N N . THR B 1 22 ? 35.781 60.594 42.375 1 41.75 22 THR B N 1
ATOM 1640 C CA . THR B 1 22 ? 34.781 61 41.406 1 41.75 22 THR B CA 1
ATOM 1641 C C . THR B 1 22 ? 34.438 59.875 40.438 1 41.75 22 THR B C 1
ATOM 1643 O O . THR B 1 22 ? 35.312 59.312 39.781 1 41.75 22 THR B O 1
ATOM 1646 N N . VAL B 1 23 ? 33.594 58.906 40.812 1 45.16 23 VAL B N 1
ATOM 1647 C CA . VAL B 1 23 ? 33.156 57.844 39.906 1 45.16 23 VAL B CA 1
ATOM 1648 C C . VAL B 1 23 ? 32.5 58.438 38.688 1 45.16 23 VAL B C 1
ATOM 1650 O O . VAL B 1 23 ? 31.609 59.281 38.812 1 45.16 23 VAL B O 1
ATOM 1653 N N . PRO B 1 24 ? 33.25 58.531 37.594 1 43.78 24 PRO B N 1
ATOM 1654 C CA . PRO B 1 24 ? 32.594 59.094 36.406 1 43.78 24 PRO B CA 1
ATOM 1655 C C . PRO B 1 24 ? 31.234 58.438 36.125 1 43.78 24 PRO B C 1
ATOM 1657 O O . PRO B 1 24 ? 31 57.281 36.5 1 43.78 24 PRO B O 1
ATOM 1660 N N . THR B 1 25 ? 30.203 59.219 36.125 1 40.81 25 THR B N 1
ATOM 1661 C CA . THR B 1 25 ? 28.828 58.844 35.781 1 40.81 25 THR B CA 1
ATOM 1662 C C . THR B 1 25 ? 28.766 58.156 34.438 1 40.81 25 THR B C 1
ATOM 1664 O O . THR B 1 25 ? 29.156 58.719 33.406 1 40.81 25 THR B O 1
ATOM 1667 N N . LEU B 1 26 ? 29.047 56.844 34.344 1 40.38 26 LEU B N 1
ATOM 1668 C CA . LEU B 1 26 ? 28.859 56.094 33.125 1 40.38 26 LEU B CA 1
ATOM 1669 C C . LEU B 1 26 ? 27.516 56.438 32.469 1 40.38 26 LEU B C 1
ATOM 1671 O O . LEU B 1 26 ? 26.469 56.375 33.125 1 40.38 26 LEU B O 1
ATOM 1675 N N . SER B 1 27 ? 27.5 57.344 31.484 1 39.75 27 SER B N 1
ATOM 1676 C CA . SER B 1 27 ? 26.344 57.625 30.656 1 39.75 27 SER B CA 1
ATOM 1677 C C . SER B 1 27 ? 25.594 56.344 30.281 1 39.75 27 SER B C 1
ATOM 1679 O O . SER B 1 27 ? 26.188 55.406 29.766 1 39.75 27 SER B O 1
ATOM 1681 N N . THR B 1 28 ? 24.547 56 31 1 39.62 28 THR B N 1
ATOM 1682 C CA . THR B 1 28 ? 23.641 54.875 30.734 1 39.62 28 THR B CA 1
ATOM 1683 C C . THR B 1 28 ? 23.234 54.875 29.25 1 39.62 28 THR B C 1
ATOM 1685 O O . THR B 1 28 ? 22.656 55.844 28.75 1 39.62 28 THR B O 1
ATOM 1688 N N . LEU B 1 29 ? 24.094 54.406 28.328 1 42 29 LEU B N 1
ATOM 1689 C CA . LEU B 1 29 ? 23.609 54.219 26.953 1 42 29 LEU B CA 1
ATOM 1690 C C . LEU B 1 29 ? 22.188 53.688 26.953 1 42 29 LEU B C 1
ATOM 1692 O O . LEU B 1 29 ? 21.781 52.969 27.859 1 42 29 LEU B O 1
ATOM 1696 N N . PRO B 1 30 ? 21.219 54.406 26.328 1 40.91 30 PRO B N 1
ATOM 1697 C CA . PRO B 1 30 ? 19.859 53.906 26.281 1 40.91 30 PRO B CA 1
ATOM 1698 C C . PRO B 1 30 ? 19.797 52.406 26.016 1 40.91 30 PRO B C 1
ATOM 1700 O O . PRO B 1 30 ? 20.609 51.875 25.281 1 40.91 30 PRO B O 1
ATOM 1703 N N . GLU B 1 31 ? 19.484 51.562 27 1 41.12 31 GLU B N 1
ATOM 1704 C CA . GLU B 1 31 ? 19.203 50.156 26.812 1 41.12 31 GLU B CA 1
ATOM 1705 C C . GLU B 1 31 ? 18.5 49.875 25.484 1 41.12 31 GLU B C 1
ATOM 1707 O O . GLU B 1 31 ? 17.453 50.469 25.219 1 41.12 31 GLU B O 1
ATOM 1712 N N . ASN B 1 32 ? 19.219 49.781 24.359 1 42 32 ASN B N 1
ATOM 1713 C CA . ASN B 1 32 ? 18.578 49.281 23.156 1 42 32 ASN B CA 1
ATOM 1714 C C . ASN B 1 32 ? 17.453 48.281 23.5 1 42 32 ASN B C 1
ATOM 1716 O O . ASN B 1 32 ? 17.703 47.25 24.078 1 42 32 ASN B O 1
ATOM 1720 N N . GLN B 1 33 ? 16.281 48.812 23.953 1 41.28 33 GLN B N 1
ATOM 1721 C CA . GLN B 1 33 ? 15.117 47.938 24.109 1 41.28 33 GLN B CA 1
ATOM 1722 C C . GLN B 1 33 ? 15.148 46.781 23.094 1 41.28 33 GLN B C 1
ATOM 1724 O O . GLN B 1 33 ? 15.367 47.031 21.906 1 41.28 33 GLN B O 1
ATOM 1729 N N . PRO B 1 34 ? 15.594 45.625 23.547 1 41.91 34 PRO B N 1
ATOM 1730 C CA . PRO B 1 34 ?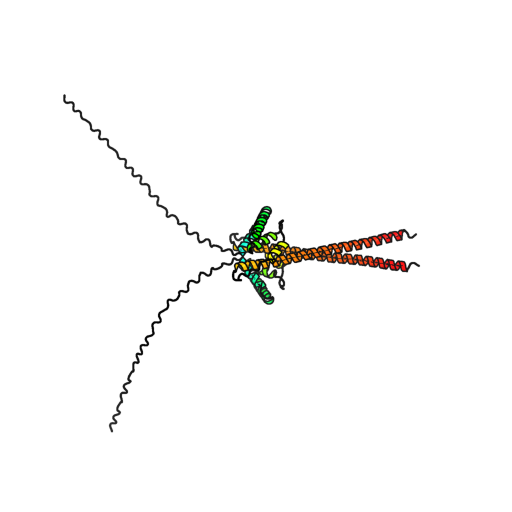 15.5 44.594 22.516 1 41.91 34 PRO B CA 1
ATOM 1731 C C . PRO B 1 34 ? 14.297 44.812 21.594 1 41.91 34 PRO B C 1
ATOM 1733 O O . PRO B 1 34 ? 13.227 45.219 22.047 1 41.91 34 PRO B O 1
ATOM 1736 N N . SER B 1 35 ? 14.43 45.375 20.438 1 44.03 35 SER B N 1
ATOM 1737 C CA . SER B 1 35 ? 13.305 45.312 19.5 1 44.03 35 SER B CA 1
ATOM 1738 C C . SER B 1 35 ? 12.438 44.094 19.734 1 44.03 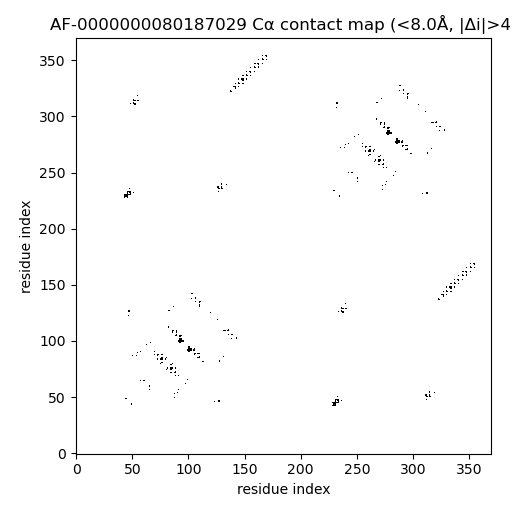35 SER B C 1
ATOM 1740 O O . SER B 1 35 ? 12.953 43 19.969 1 44.03 35 SER B O 1
ATOM 1742 N N . PRO B 1 36 ? 11.188 44.312 20.219 1 40.31 36 PRO B N 1
ATOM 1743 C CA . PRO B 1 36 ? 10.383 43.094 20.328 1 40.31 36 PRO B CA 1
ATOM 1744 C C . PRO B 1 36 ? 10.688 42.062 19.234 1 40.31 36 PRO B C 1
ATOM 1746 O O . PRO B 1 36 ? 10.906 42.438 18.078 1 40.31 36 PRO B O 1
ATOM 1749 N N . CYS B 1 37 ? 11.469 41.062 19.609 1 41.19 37 CYS B N 1
ATOM 1750 C CA . CYS B 1 37 ? 11.578 40 18.625 1 41.19 37 CYS B CA 1
ATOM 1751 C C . CYS B 1 37 ? 10.297 39.875 17.797 1 41.19 37 CYS B C 1
ATOM 1753 O O . CYS B 1 37 ? 9.195 39.938 18.359 1 41.19 37 CYS B O 1
ATOM 1755 N N . PRO B 1 38 ? 10.305 40.344 16.578 1 41.34 38 PRO B N 1
ATOM 1756 C CA . PRO B 1 38 ? 9.039 40.094 15.891 1 41.34 38 PRO B CA 1
ATOM 1757 C C . PRO B 1 38 ? 8.352 38.812 16.391 1 41.34 38 PRO B C 1
ATOM 1759 O O . PRO B 1 38 ? 9.016 37.906 16.875 1 41.34 38 PRO B O 1
ATOM 1762 N N . PRO B 1 39 ? 7.168 38.906 16.875 1 35.94 39 PRO B N 1
ATOM 1763 C CA . PRO B 1 39 ? 6.52 37.656 17.281 1 35.94 39 PRO B CA 1
ATOM 1764 C C . PRO B 1 39 ? 6.977 36.469 16.453 1 35.94 39 PRO B C 1
ATOM 1766 O O . PRO B 1 39 ? 7.188 36.594 15.234 1 35.94 39 PRO B O 1
ATOM 1769 N N . SER B 1 40 ? 7.973 35.75 16.859 1 38.06 40 SER B N 1
ATOM 1770 C CA . SER B 1 40 ? 8.172 34.469 16.172 1 38.06 40 SER B CA 1
ATOM 1771 C C . SER B 1 40 ? 6.852 33.938 15.633 1 38.06 40 SER B C 1
ATOM 1773 O O . SER B 1 40 ? 5.891 33.75 16.391 1 38.06 40 SER B O 1
ATOM 1775 N N . GLU B 1 41 ? 6.469 34.312 14.5 1 38.75 41 GLU B N 1
ATOM 1776 C CA . GLU B 1 41 ? 5.277 33.719 13.898 1 38.75 41 GLU B CA 1
ATOM 1777 C C . GLU B 1 41 ? 5.059 32.281 14.383 1 38.75 41 GLU B C 1
ATOM 1779 O O . GLU B 1 41 ? 5.918 31.422 14.18 1 38.75 41 GLU B O 1
ATOM 1784 N N . VAL B 1 42 ? 4.637 32.094 15.586 1 40.25 42 VAL B N 1
ATOM 1785 C CA . VAL B 1 42 ? 4.176 30.797 16.047 1 40.25 42 VAL B CA 1
ATOM 1786 C C . VAL B 1 42 ? 3.598 30.016 14.875 1 40.25 42 VAL B C 1
ATOM 1788 O O . VAL B 1 42 ? 2.531 30.344 14.352 1 40.25 42 VAL B O 1
ATOM 1791 N N . VAL B 1 43 ? 4.477 29.516 13.977 1 44.69 43 VAL B N 1
ATOM 1792 C CA . VAL B 1 43 ? 3.955 28.625 12.938 1 44.69 43 VAL B CA 1
ATOM 1793 C C . VAL B 1 43 ? 3.125 27.516 13.578 1 44.69 43 VAL B C 1
ATOM 1795 O O . VAL B 1 43 ? 3.646 26.719 14.359 1 44.69 43 VAL B O 1
ATOM 1798 N N . VAL B 1 44 ? 1.942 27.734 14.047 1 48.62 44 VAL B N 1
ATOM 1799 C CA . VAL B 1 44 ? 1.013 26.719 14.516 1 48.62 44 VAL B CA 1
ATOM 1800 C C . VAL B 1 44 ? 0.988 25.547 13.531 1 48.62 44 VAL B C 1
ATOM 1802 O O . VAL B 1 44 ? 0.609 25.703 12.375 1 48.62 44 VAL B O 1
ATOM 1805 N N . SER B 1 45 ? 1.951 24.562 13.664 1 63.16 45 SER B N 1
ATOM 1806 C CA . SER B 1 45 ? 1.948 23.391 12.789 1 63.16 45 SER B CA 1
ATOM 1807 C C . SER B 1 45 ? 0.706 22.531 13.016 1 63.16 45 SER B C 1
ATOM 1809 O O . SER B 1 45 ? 0.246 22.375 14.148 1 63.16 45 SER B O 1
ATOM 1811 N N . GLY B 1 46 ? -0.146 22.281 11.992 1 81.31 46 GLY B N 1
ATOM 1812 C CA . GLY B 1 46 ? -1.325 21.438 12.031 1 81.31 46 GLY B CA 1
ATOM 1813 C C . GLY B 1 46 ? -1.024 20.016 12.492 1 81.31 46 GLY B C 1
ATOM 1814 O O . GLY B 1 46 ? 0.135 19.594 12.516 1 81.31 46 GLY B O 1
ATOM 1815 N N . GLN B 1 47 ? -1.865 19.438 13.117 1 87.75 47 GLN B N 1
ATOM 1816 C CA . GLN B 1 47 ? -1.761 18.078 13.633 1 87.75 47 GLN B CA 1
ATOM 1817 C C . GLN B 1 47 ? -1.124 17.141 12.609 1 87.75 47 GLN B C 1
ATOM 1819 O O . GLN B 1 47 ? -0.257 16.328 12.945 1 87.75 47 GLN B O 1
ATOM 1824 N N . MET B 1 48 ? -1.46 17.281 11.336 1 93.38 48 MET B N 1
ATOM 1825 C CA . MET B 1 48 ? -0.923 16.422 10.297 1 93.38 48 MET B CA 1
ATOM 1826 C C . MET B 1 48 ? 0.51 16.797 9.953 1 93.38 48 MET B C 1
ATOM 1828 O O . MET B 1 48 ? 1.311 15.953 9.555 1 93.38 48 MET B O 1
ATOM 1832 N N . ASP B 1 49 ? 0.82 18.031 10.094 1 92.56 49 ASP B N 1
ATOM 1833 C CA . ASP B 1 49 ? 2.213 18.438 9.938 1 92.56 49 ASP B CA 1
ATOM 1834 C C . ASP B 1 49 ? 3.107 17.766 10.969 1 92.56 49 ASP B C 1
ATOM 1836 O O . ASP B 1 49 ? 4.203 17.297 10.641 1 92.56 49 ASP B O 1
ATOM 1840 N N . ASP B 1 50 ? 2.617 17.703 12.141 1 92 50 ASP B N 1
ATOM 1841 C CA . ASP B 1 50 ? 3.355 17.031 13.203 1 92 50 ASP B CA 1
ATOM 1842 C C . ASP B 1 50 ? 3.568 15.555 12.883 1 92 50 ASP B C 1
ATOM 1844 O O . ASP B 1 50 ? 4.633 15 13.164 1 92 50 ASP B O 1
ATOM 1848 N N . MET B 1 51 ? 2.547 14.898 12.297 1 95.38 51 MET B N 1
ATOM 1849 C CA . MET B 1 51 ? 2.646 13.484 11.938 1 95.38 51 MET B CA 1
ATOM 1850 C C . MET B 1 51 ? 3.705 13.273 10.859 1 95.38 51 MET B C 1
ATOM 1852 O O . MET B 1 51 ? 4.441 12.289 10.891 1 95.38 51 MET B O 1
ATOM 1856 N N . MET B 1 52 ? 3.758 14.297 9.953 1 96.12 52 MET B N 1
ATOM 1857 C CA . MET B 1 52 ? 4.738 14.164 8.883 1 96.12 52 MET B CA 1
ATOM 1858 C C . MET B 1 52 ? 6.148 14.414 9.398 1 96.12 52 MET B C 1
ATOM 1860 O O . MET B 1 52 ? 7.102 13.766 8.961 1 96.12 52 MET B O 1
ATOM 1864 N N . GLN B 1 53 ? 6.238 15.297 10.297 1 94.88 53 GLN B N 1
ATOM 1865 C CA . GLN B 1 53 ? 7.535 15.516 10.922 1 94.88 53 GLN B CA 1
ATOM 1866 C C . GLN B 1 53 ? 7.984 14.289 11.711 1 94.88 53 GLN B C 1
ATOM 1868 O O . GLN B 1 53 ? 9.164 13.922 11.68 1 94.88 53 GLN B O 1
ATOM 1873 N N . TYR B 1 54 ? 7.078 13.719 12.367 1 97 54 TYR B N 1
ATOM 1874 C CA . TYR B 1 54 ? 7.352 12.484 13.086 1 97 54 TYR B CA 1
ATOM 1875 C C . TYR B 1 54 ? 7.836 11.398 12.141 1 97 54 TYR B C 1
ATOM 1877 O O . TYR B 1 54 ? 8.875 10.781 12.367 1 97 54 TYR B O 1
ATOM 1885 N N . TYR B 1 55 ? 7.164 11.148 11.086 1 97.88 55 TYR B N 1
ATOM 1886 C CA . TYR B 1 55 ? 7.543 10.117 10.125 1 97.88 55 TYR B CA 1
ATOM 1887 C C . TYR B 1 55 ? 8.93 10.383 9.555 1 97.88 55 TYR B C 1
ATOM 1889 O O . TYR B 1 55 ? 9.734 9.461 9.391 1 97.88 55 TYR B O 1
ATOM 1897 N N . ASP B 1 56 ? 9.109 11.648 9.242 1 96.38 56 ASP B N 1
ATOM 1898 C CA . ASP B 1 56 ? 10.422 12.016 8.703 1 96.38 56 ASP B CA 1
ATOM 1899 C C . ASP B 1 56 ? 11.531 11.695 9.711 1 96.38 56 ASP B C 1
ATOM 1901 O O . ASP B 1 56 ? 12.602 11.227 9.328 1 96.38 56 ASP B O 1
ATOM 1905 N N . SER B 1 57 ? 11.297 11.961 10.945 1 96.5 57 SER B N 1
ATOM 1906 C CA . SER B 1 57 ? 12.281 11.68 11.984 1 96.5 57 SER B CA 1
ATOM 1907 C C . SER B 1 57 ? 12.555 10.188 12.094 1 96.5 57 SER B C 1
ATOM 1909 O O . SER B 1 57 ? 13.695 9.781 12.344 1 96.5 57 SER B O 1
ATOM 1911 N N . LEU B 1 58 ? 11.531 9.312 11.977 1 98.12 58 LEU B N 1
ATOM 1912 C CA . LEU B 1 58 ? 11.695 7.859 12.031 1 98.12 58 LEU B CA 1
ATOM 1913 C C . LEU B 1 58 ? 12.664 7.383 10.961 1 98.12 58 LEU B C 1
ATOM 1915 O O . LEU B 1 58 ? 13.508 6.527 11.219 1 98.12 58 LEU B O 1
ATOM 1919 N N . ARG B 1 59 ? 12.539 7.953 9.773 1 96.44 59 ARG B N 1
ATOM 1920 C CA . ARG B 1 59 ? 13.312 7.508 8.625 1 96.44 59 ARG B CA 1
ATOM 1921 C C . ARG B 1 59 ? 14.797 7.836 8.805 1 96.44 59 ARG B C 1
ATOM 1923 O O . ARG B 1 59 ? 15.648 7.234 8.148 1 96.44 59 ARG B O 1
ATOM 1930 N N . LYS B 1 60 ? 15.039 8.797 9.664 1 95.56 60 LYS B N 1
ATOM 1931 C CA . LYS B 1 60 ? 16.406 9.258 9.844 1 95.56 60 LYS B CA 1
ATOM 1932 C C . LYS B 1 60 ? 17.094 8.539 11 1 95.56 60 LYS B C 1
ATOM 1934 O O . LYS B 1 60 ? 18.297 8.688 11.203 1 95.56 60 LYS B O 1
ATOM 1939 N N . GLN B 1 61 ? 16.406 7.758 11.773 1 96.19 61 GLN B N 1
ATOM 1940 C CA . GLN B 1 61 ? 16.938 7.059 12.938 1 96.19 61 GLN B CA 1
ATOM 1941 C C . GLN B 1 61 ? 17.625 5.762 12.531 1 96.19 61 GLN B C 1
ATOM 1943 O O . GLN B 1 61 ? 17.266 5.137 11.539 1 96.19 61 GLN B O 1
ATOM 1948 N N . SER B 1 62 ? 18.594 5.363 13.297 1 95.81 62 SER B N 1
ATOM 1949 C CA . SER B 1 62 ? 19.234 4.07 13.117 1 95.81 62 SER B CA 1
ATOM 1950 C C . SER B 1 62 ? 18.344 2.928 13.578 1 95.81 62 SER B C 1
ATOM 1952 O O . SER B 1 62 ? 17.391 3.146 14.328 1 95.81 62 SER B O 1
ATOM 1954 N N . SER B 1 63 ? 18.656 1.744 13.195 1 95.88 63 SER B N 1
ATOM 1955 C CA . SER B 1 63 ? 17.844 0.573 13.523 1 95.88 63 SER B CA 1
ATOM 1956 C C . SER B 1 63 ? 17.734 0.378 15.031 1 95.88 63 SER B C 1
ATOM 1958 O O . SER B 1 63 ? 16.641 0.18 15.562 1 95.88 63 SER B O 1
ATOM 1960 N N . PRO B 1 64 ? 18.797 0.552 15.797 1 96.38 64 PRO B N 1
ATOM 1961 C CA . PRO B 1 64 ? 18.688 0.393 17.25 1 96.38 64 PRO B CA 1
ATOM 1962 C C . PRO B 1 64 ? 17.828 1.478 17.891 1 96.38 64 PRO B C 1
ATOM 1964 O O . PRO B 1 64 ? 17.062 1.196 18.828 1 96.38 64 PRO B O 1
ATOM 1967 N N . GLU B 1 65 ? 17.953 2.65 17.344 1 97.56 65 GLU B N 1
ATOM 1968 C CA . GLU B 1 65 ? 17.156 3.744 17.875 1 97.56 65 GLU B CA 1
ATOM 1969 C C . GLU B 1 65 ? 15.672 3.543 17.578 1 97.56 65 GLU B C 1
ATOM 1971 O O . GLU B 1 65 ? 14.812 3.861 18.391 1 97.56 65 GLU B O 1
ATOM 1976 N N . LEU B 1 66 ? 15.391 2.979 16.406 1 98.25 66 LEU B N 1
ATOM 1977 C CA . LEU B 1 66 ? 14.008 2.732 16.016 1 98.25 66 LEU B CA 1
ATOM 1978 C C . LEU B 1 66 ? 13.344 1.728 16.953 1 98.25 66 LEU B C 1
ATOM 1980 O O . LEU B 1 66 ? 12.156 1.848 17.25 1 98.25 66 LEU B O 1
ATOM 1984 N N . ILE B 1 67 ? 14.094 0.747 17.422 1 97.94 67 ILE B N 1
ATOM 1985 C CA . ILE B 1 67 ? 13.555 -0.255 18.328 1 97.94 67 ILE B CA 1
ATOM 1986 C C . ILE B 1 67 ? 13.164 0.407 19.656 1 97.94 67 ILE B C 1
ATOM 1988 O O . ILE B 1 67 ? 12.117 0.094 20.219 1 97.94 67 ILE B O 1
ATOM 1992 N N . LYS B 1 68 ? 13.969 1.378 20.078 1 98 68 LYS B N 1
ATOM 1993 C CA . LYS B 1 68 ? 13.656 2.111 21.297 1 98 68 LYS B CA 1
ATOM 1994 C C . LYS B 1 68 ? 12.406 2.975 21.125 1 98 68 LYS B C 1
ATOM 1996 O O . LYS B 1 68 ? 11.555 3.033 22 1 98 68 LYS B O 1
ATOM 2001 N N . VAL B 1 69 ? 12.414 3.619 19.953 1 98.44 69 VAL B N 1
ATOM 2002 C CA . VAL B 1 69 ? 11.25 4.449 19.672 1 98.44 69 VAL B CA 1
ATOM 2003 C C . VAL B 1 69 ? 9.992 3.584 19.641 1 98.44 69 VAL B C 1
ATOM 2005 O O . VAL B 1 69 ? 8.961 3.957 20.203 1 98.44 69 VAL B O 1
ATOM 2008 N N . TYR B 1 70 ? 10.102 2.432 19.016 1 98.38 70 TYR B N 1
ATOM 2009 C CA . TYR B 1 70 ? 8.969 1.513 18.922 1 98.38 70 TYR B CA 1
ATOM 2010 C C . TYR B 1 70 ? 8.477 1.122 20.312 1 98.38 70 TYR B C 1
ATOM 2012 O O . TYR B 1 70 ? 7.273 1.18 20.578 1 98.38 70 TYR B O 1
ATOM 2020 N N . ASP B 1 71 ? 9.328 0.775 21.188 1 98.12 71 ASP B N 1
ATOM 2021 C CA . ASP B 1 71 ? 8.961 0.358 22.531 1 98.12 71 ASP B CA 1
ATOM 2022 C C . ASP B 1 71 ? 8.281 1.496 23.297 1 98.12 71 ASP B C 1
ATOM 2024 O O . ASP B 1 71 ? 7.273 1.285 23.969 1 98.12 71 ASP B O 1
ATOM 2028 N N . ARG B 1 72 ? 8.82 2.639 23.141 1 98.31 72 ARG B N 1
ATOM 2029 C CA . ARG B 1 72 ? 8.266 3.807 23.812 1 98.31 72 ARG B CA 1
ATOM 2030 C C . ARG B 1 72 ? 6.867 4.129 23.281 1 98.31 72 ARG B C 1
ATOM 2032 O O . ARG B 1 72 ? 5.941 4.367 24.062 1 98.31 72 ARG B O 1
ATOM 2039 N N . VAL B 1 73 ? 6.734 4.113 22.016 1 98.44 73 VAL B N 1
ATOM 2040 C CA . VAL B 1 73 ? 5.469 4.469 21.391 1 98.44 73 VAL B CA 1
ATOM 2041 C C . VAL B 1 73 ? 4.414 3.412 21.719 1 98.44 73 VAL B C 1
ATOM 2043 O O . VAL B 1 73 ? 3.254 3.744 21.969 1 98.44 73 VAL B O 1
ATOM 2046 N N . LYS B 1 74 ? 4.836 2.203 21.672 1 98.25 74 LYS B N 1
ATOM 2047 C CA . LYS B 1 74 ? 3.932 1.118 22.031 1 98.25 74 LYS B CA 1
ATOM 2048 C C . LYS B 1 74 ? 3.451 1.27 23.484 1 98.25 74 LYS B C 1
ATOM 2050 O O . LYS B 1 74 ? 2.264 1.104 23.766 1 98.25 74 LYS B O 1
ATOM 2055 N N . GLN B 1 75 ? 4.34 1.625 24.328 1 97.94 75 GLN B N 1
ATOM 2056 C CA . GLN B 1 75 ? 3.994 1.851 25.734 1 97.94 75 GLN B CA 1
ATOM 2057 C C . GLN B 1 75 ? 3.055 3.045 25.875 1 97.94 75 GLN B C 1
ATOM 2059 O O . GLN B 1 75 ? 2.082 2.984 26.641 1 97.94 75 GLN B O 1
ATOM 2064 N N . ASN B 1 76 ? 3.428 4.125 25.203 1 97.38 76 ASN B N 1
ATOM 2065 C CA . ASN B 1 76 ? 2.584 5.316 25.25 1 97.38 76 ASN B CA 1
ATOM 2066 C C . ASN B 1 76 ? 1.161 5.012 24.797 1 97.38 76 ASN B C 1
ATOM 2068 O O . ASN B 1 76 ? 0.197 5.492 25.391 1 97.38 76 ASN B O 1
ATOM 2072 N N . PHE B 1 77 ? 1.036 4.27 23.734 1 97.06 77 PHE B N 1
ATOM 2073 C CA . PHE B 1 77 ? -0.284 3.898 23.234 1 97.06 77 PHE B CA 1
ATOM 2074 C C . PHE B 1 77 ? -1.022 3.035 24.25 1 97.06 77 PHE B C 1
ATOM 2076 O O . PHE B 1 77 ? -2.236 3.166 24.422 1 97.06 77 PHE B O 1
ATOM 2083 N N . GLY B 1 78 ? -0.311 2.152 24.891 1 96.88 78 GLY B N 1
ATOM 2084 C CA . GLY B 1 78 ? -0.918 1.354 25.938 1 96.88 78 GLY B CA 1
ATOM 2085 C C . GLY B 1 78 ? -1.495 2.189 27.078 1 96.88 78 GLY B C 1
ATOM 2086 O O . GLY B 1 78 ? -2.539 1.85 27.625 1 96.88 78 GLY B O 1
ATOM 2087 N N . GLN B 1 79 ? -0.908 3.309 27.406 1 96.94 79 GLN B N 1
ATOM 2088 C CA . GLN B 1 79 ? -1.321 4.176 28.5 1 96.94 79 GLN B CA 1
ATOM 2089 C C . GLN B 1 79 ? -2.402 5.156 28.047 1 96.94 79 GLN B C 1
ATOM 2091 O O . GLN B 1 79 ? -3.301 5.496 28.812 1 96.94 79 GLN B O 1
ATOM 2096 N N . ASN B 1 80 ? -2.248 5.637 26.797 1 94.75 80 ASN B N 1
ATOM 2097 C CA . ASN B 1 80 ? -3.166 6.598 26.203 1 94.75 80 ASN B CA 1
ATOM 2098 C C . ASN B 1 80 ? -3.525 6.203 24.766 1 94.75 80 ASN B C 1
ATOM 2100 O O . ASN B 1 80 ? -2.799 6.527 23.828 1 94.75 80 ASN B O 1
ATOM 2104 N N . LYS B 1 81 ? -4.688 5.719 24.609 1 93.94 81 LYS B N 1
ATOM 2105 C CA . LYS B 1 81 ? -5.102 5.152 23.328 1 93.94 81 LYS B CA 1
ATOM 2106 C C . LYS B 1 81 ? -5.73 6.219 22.438 1 93.94 81 LYS B C 1
ATOM 2108 O O . LYS B 1 81 ? -6.781 5.988 21.844 1 93.94 81 LYS B O 1
ATOM 2113 N N . SER B 1 82 ? -5.105 7.438 22.391 1 91.5 82 SER B N 1
ATOM 2114 C CA . SER B 1 82 ? -5.59 8.516 21.531 1 91.5 82 SER B CA 1
ATOM 2115 C C . SER B 1 82 ? -5.391 8.188 20.062 1 91.5 82 SER B C 1
ATOM 2117 O O . SER B 1 82 ? -4.582 7.32 19.719 1 91.5 82 SER B O 1
ATOM 2119 N N . ASP B 1 83 ? -6.105 8.859 19.219 1 93.25 83 ASP B N 1
ATOM 2120 C CA . ASP B 1 83 ? -5.977 8.672 17.781 1 93.25 83 ASP B CA 1
ATOM 2121 C C . ASP B 1 83 ? -4.566 9.016 17.312 1 93.25 83 ASP B C 1
ATOM 2123 O O . ASP B 1 83 ? -4.012 8.328 16.453 1 93.25 83 ASP B O 1
ATOM 2127 N N . ALA B 1 84 ? -3.98 10.031 17.859 1 93.38 84 ALA B N 1
ATOM 2128 C CA . ALA B 1 84 ? -2.633 10.445 17.469 1 93.38 84 ALA B CA 1
ATOM 2129 C C . ALA B 1 84 ? -1.606 9.367 17.828 1 93.38 84 ALA B C 1
ATOM 2131 O O . ALA B 1 84 ? -0.735 9.039 17.031 1 93.38 84 ALA B O 1
ATOM 2132 N N . ASN B 1 85 ? -1.711 8.805 19.016 1 95.69 85 ASN B N 1
ATOM 2133 C CA . ASN B 1 85 ? -0.79 7.754 19.422 1 95.69 85 ASN B CA 1
ATOM 2134 C C . ASN B 1 85 ? -0.972 6.488 18.594 1 95.69 85 ASN B C 1
ATOM 2136 O O . ASN B 1 85 ? -0.004 5.777 18.328 1 95.69 85 ASN B O 1
ATOM 2140 N N . ARG B 1 86 ? -2.188 6.199 18.234 1 96.94 86 ARG B N 1
ATOM 2141 C CA . ARG B 1 86 ? -2.484 5.059 17.375 1 96.94 86 ARG B CA 1
ATOM 2142 C C . ARG B 1 86 ? -1.801 5.207 16.016 1 96.94 86 ARG B C 1
ATOM 2144 O O . ARG B 1 86 ? -1.152 4.277 15.539 1 96.94 86 ARG B O 1
ATOM 2151 N N . ILE B 1 87 ? -1.891 6.395 15.453 1 97.75 87 ILE B N 1
ATOM 2152 C CA . ILE B 1 87 ? -1.285 6.648 14.148 1 97.75 87 ILE B CA 1
ATOM 2153 C C . ILE B 1 87 ? 0.236 6.586 14.266 1 97.75 87 ILE B C 1
ATOM 2155 O O . ILE B 1 87 ? 0.914 6.074 13.367 1 97.75 87 ILE B O 1
ATOM 2159 N N . ARG B 1 88 ? 0.769 7.117 15.328 1 98.12 88 ARG B N 1
ATOM 2160 C CA . ARG B 1 88 ? 2.215 7.059 15.516 1 98.12 88 ARG B CA 1
ATOM 2161 C C . ARG B 1 88 ? 2.707 5.617 15.539 1 98.12 88 ARG B C 1
ATOM 2163 O O . ARG B 1 88 ? 3.74 5.301 14.945 1 98.12 88 ARG B O 1
ATOM 2170 N N . LEU B 1 89 ? 1.967 4.781 16.203 1 98.62 89 LEU B N 1
ATOM 2171 C CA . LEU B 1 89 ? 2.326 3.367 16.25 1 98.62 89 LEU B CA 1
ATOM 2172 C C . LEU B 1 89 ? 2.195 2.73 14.867 1 98.62 89 LEU B C 1
ATOM 2174 O O . LEU B 1 89 ? 3.066 1.964 14.445 1 98.62 89 LEU B O 1
ATOM 2178 N N . VAL B 1 90 ? 1.16 3.018 14.164 1 98.81 90 VAL B N 1
ATOM 2179 C CA . VAL B 1 90 ? 0.939 2.484 12.828 1 98.81 90 VAL B CA 1
ATOM 2180 C C . VAL B 1 90 ? 2.105 2.869 11.914 1 98.81 90 VAL B C 1
ATOM 2182 O O . VAL B 1 90 ? 2.629 2.031 11.18 1 98.81 90 VAL B O 1
ATOM 2185 N N . LEU B 1 91 ? 2.568 4.137 12.008 1 98.75 91 LEU B N 1
ATOM 2186 C CA . LEU B 1 91 ? 3.646 4.621 11.156 1 98.75 91 LEU B CA 1
ATOM 2187 C C . LEU B 1 91 ? 4.938 3.854 11.414 1 98.75 91 LEU B C 1
ATOM 2189 O O . LEU B 1 91 ? 5.734 3.643 10.5 1 98.75 91 LEU B O 1
ATOM 2193 N N . LEU B 1 92 ? 5.098 3.371 12.625 1 98.69 92 LEU B N 1
ATOM 2194 C CA . LEU B 1 92 ? 6.25 2.535 12.945 1 98.69 92 LEU B CA 1
ATOM 2195 C C . LEU B 1 92 ? 6.086 1.136 12.367 1 98.69 92 LEU B C 1
ATOM 2197 O O . LEU B 1 92 ? 7.008 0.609 11.734 1 98.69 92 LEU B O 1
ATOM 2201 N N . LEU B 1 93 ? 4.918 0.605 12.477 1 98.62 93 LEU B N 1
ATOM 2202 C CA . LEU B 1 93 ? 4.656 -0.78 12.102 1 98.62 93 LEU B CA 1
ATOM 2203 C C . LEU B 1 93 ? 4.75 -0.964 10.594 1 98.62 93 LEU B C 1
ATOM 2205 O O . LEU B 1 93 ? 4.918 -2.086 10.109 1 98.62 93 LEU B O 1
ATOM 2209 N N . ILE B 1 94 ? 4.66 0.134 9.836 1 98.56 94 ILE B N 1
ATOM 2210 C CA . ILE B 1 94 ? 4.641 -0.031 8.391 1 98.56 94 ILE B CA 1
ATOM 2211 C C . ILE B 1 94 ? 6 0.351 7.805 1 98.56 94 ILE B C 1
ATOM 2213 O O . ILE B 1 94 ? 6.211 0.261 6.594 1 98.56 94 ILE B O 1
ATOM 2217 N N . LEU B 1 95 ? 6.945 0.766 8.625 1 97.88 95 LEU B N 1
ATOM 2218 C CA . LEU B 1 95 ? 8.289 1.09 8.148 1 97.88 95 LEU B CA 1
ATOM 2219 C C . LEU B 1 95 ? 8.961 -0.138 7.547 1 97.88 95 LEU B C 1
ATOM 2221 O O . LEU B 1 95 ? 8.984 -1.206 8.164 1 97.88 95 LEU B O 1
ATOM 2225 N N . PRO B 1 96 ? 9.508 0.094 6.426 1 95.25 96 PRO B N 1
ATOM 2226 C CA . PRO B 1 96 ? 10.172 -1.055 5.805 1 95.25 96 PRO B CA 1
ATOM 2227 C C . PRO B 1 96 ? 11.492 -1.412 6.48 1 95.25 96 PRO B C 1
ATOM 2229 O O . PRO B 1 96 ? 12.07 -0.583 7.188 1 95.25 96 PRO B O 1
ATOM 2232 N N . ASN B 1 97 ? 11.914 -2.625 6.344 1 93.69 97 ASN B N 1
ATOM 2233 C CA . ASN B 1 97 ? 13.219 -3.137 6.742 1 93.69 97 ASN B CA 1
ATOM 2234 C C . ASN B 1 97 ? 13.438 -3.004 8.242 1 93.69 97 ASN B C 1
ATOM 2236 O O . ASN B 1 97 ? 14.523 -2.619 8.688 1 93.69 97 ASN B O 1
ATOM 2240 N N . THR B 1 98 ? 12.461 -3.121 8.992 1 96.56 98 THR B N 1
ATOM 2241 C CA . THR B 1 98 ? 12.57 -3.145 10.445 1 96.56 98 THR B CA 1
ATOM 2242 C C . THR B 1 98 ? 12.133 -4.496 11 1 96.56 98 THR B C 1
ATOM 2244 O O . THR B 1 98 ? 11.336 -5.199 10.375 1 96.56 98 THR B O 1
ATOM 2247 N N . SER B 1 99 ? 12.625 -4.82 12.188 1 96.12 99 SER B N 1
ATOM 2248 C CA . SER B 1 99 ? 12.328 -6.117 12.781 1 96.12 99 SER B CA 1
ATOM 2249 C C . SER B 1 99 ? 10.906 -6.152 13.344 1 96.12 99 SER B C 1
ATOM 2251 O O . SER B 1 99 ? 10.344 -7.227 13.562 1 96.12 99 SER B O 1
ATOM 2253 N N . PHE B 1 100 ? 10.297 -5.008 13.57 1 97.06 100 PHE B N 1
ATOM 2254 C CA . PHE B 1 100 ? 8.984 -4.949 14.195 1 97.06 100 PHE B CA 1
ATOM 2255 C C . PHE B 1 100 ? 7.898 -4.66 13.164 1 97.06 100 PHE B C 1
ATOM 2257 O O . PHE B 1 100 ? 6.734 -4.465 13.516 1 97.06 100 PHE B O 1
ATOM 2264 N N . ARG B 1 101 ? 8.242 -4.539 11.938 1 97.5 101 ARG B N 1
ATOM 2265 C CA . ARG B 1 101 ? 7.25 -4.301 10.891 1 97.5 101 ARG B CA 1
ATOM 2266 C C . ARG B 1 101 ? 6.129 -5.332 10.961 1 97.5 101 ARG B C 1
ATOM 2268 O O . ARG B 1 101 ? 6.387 -6.531 11.055 1 97.5 101 ARG B O 1
ATOM 2275 N N . ASP B 1 102 ? 4.914 -4.848 10.891 1 98.06 102 ASP B N 1
ATOM 2276 C CA . ASP B 1 102 ? 3.752 -5.723 11 1 98.06 102 ASP B CA 1
ATOM 2277 C C . ASP B 1 102 ? 2.514 -5.074 10.391 1 98.06 102 ASP B C 1
ATOM 2279 O O . ASP B 1 102 ? 1.703 -4.473 11.094 1 98.06 102 ASP B O 1
ATOM 2283 N N . VAL B 1 103 ? 2.299 -5.375 9.172 1 97.81 103 VAL B N 1
ATOM 2284 C CA . VAL B 1 103 ? 1.246 -4.723 8.398 1 97.81 103 VAL B CA 1
ATOM 2285 C C . VAL B 1 103 ? -0.121 -5.195 8.883 1 97.81 103 VAL B C 1
ATOM 2287 O O . VAL B 1 103 ? -1.03 -4.387 9.086 1 97.81 103 VAL B O 1
ATOM 2290 N N . PRO B 1 104 ? -0.321 -6.477 9.133 1 97.69 104 PRO B N 1
ATOM 2291 C CA . PRO B 1 104 ? -1.62 -6.902 9.664 1 97.69 104 PRO B CA 1
ATOM 2292 C C . PRO B 1 104 ? -1.984 -6.203 10.969 1 97.69 104 PRO B C 1
ATOM 2294 O O . PRO B 1 104 ? -3.125 -5.766 11.141 1 97.69 104 PRO B O 1
ATOM 2297 N N . SER B 1 105 ? -1.024 -6.066 11.867 1 98.25 105 SER B N 1
ATOM 2298 C CA . SER B 1 105 ? -1.286 -5.383 13.125 1 98.25 105 SER B CA 1
ATOM 2299 C C . SER B 1 105 ? -1.61 -3.91 12.898 1 98.25 105 SER B C 1
ATOM 2301 O O . SER B 1 105 ? -2.494 -3.354 13.555 1 98.25 105 SER B O 1
ATOM 2303 N N . ALA B 1 106 ? -0.855 -3.248 12.016 1 98.75 106 ALA B N 1
ATOM 2304 C CA . ALA B 1 106 ? -1.128 -1.854 11.68 1 98.75 106 ALA B CA 1
ATOM 2305 C C . ALA B 1 106 ? -2.553 -1.682 11.164 1 98.75 106 ALA B C 1
ATOM 2307 O O . ALA B 1 106 ? -3.266 -0.767 11.578 1 98.75 106 ALA B O 1
ATOM 2308 N N . LEU B 1 107 ? -2.969 -2.553 10.289 1 98.25 107 LEU B N 1
ATOM 2309 C CA . LEU B 1 107 ? -4.309 -2.51 9.719 1 98.25 107 LEU B CA 1
ATOM 2310 C C . LEU B 1 107 ? -5.367 -2.736 10.797 1 98.25 107 LEU B C 1
ATOM 2312 O O . LEU B 1 107 ? -6.418 -2.092 10.789 1 98.25 107 LEU B O 1
ATOM 2316 N N . HIS B 1 108 ? -5.07 -3.648 11.648 1 98.06 108 HIS B N 1
ATOM 2317 C CA . HIS B 1 108 ? -5.984 -3.898 12.758 1 98.06 108 HIS B CA 1
ATOM 2318 C C . HIS B 1 108 ? -6.172 -2.648 13.609 1 98.06 108 HIS B C 1
ATOM 2320 O O . HIS B 1 108 ? -7.301 -2.291 13.953 1 98.06 108 HIS B O 1
ATOM 2326 N N . LEU B 1 109 ? -5.074 -1.95 13.891 1 98 109 LEU B N 1
ATOM 2327 C CA . LEU B 1 109 ? -5.121 -0.72 14.672 1 98 109 LEU B CA 1
ATOM 2328 C C . LEU B 1 109 ? -5.969 0.337 13.977 1 98 109 LEU B C 1
ATOM 2330 O O . LEU B 1 109 ? -6.734 1.054 14.625 1 98 109 LEU B O 1
ATOM 2334 N N . LEU B 1 110 ? -5.871 0.418 12.703 1 98 110 LEU B N 1
ATOM 2335 C CA . LEU B 1 110 ? -6.605 1.414 11.93 1 98 110 LEU B CA 1
ATOM 2336 C C . LEU B 1 110 ? -8.086 1.063 11.859 1 98 110 LEU B C 1
ATOM 2338 O O . LEU B 1 110 ? -8.938 1.955 11.852 1 98 110 LEU B O 1
ATOM 2342 N N . ASN B 1 111 ? -8.406 -0.141 11.859 1 96.69 111 ASN B N 1
ATOM 2343 C CA . ASN B 1 111 ? -9.781 -0.59 11.727 1 96.69 111 ASN B CA 1
ATOM 2344 C C . ASN B 1 111 ? -10.508 -0.564 13.07 1 96.69 111 ASN B C 1
ATOM 2346 O O . ASN B 1 111 ? -11.742 -0.554 13.117 1 96.69 111 ASN B O 1
ATOM 2350 N N . GLU B 1 112 ? -9.758 -0.6 14.141 1 91.88 112 GLU B N 1
ATOM 2351 C CA . GLU B 1 112 ? -10.336 -0.515 15.477 1 91.88 112 GLU B CA 1
ATOM 2352 C C . GLU B 1 112 ? -10.383 0.929 15.969 1 91.88 112 GLU B C 1
ATOM 2354 O O . GLU B 1 112 ? -10.188 1.192 17.156 1 91.88 112 GLU B O 1
ATOM 2359 N N . TRP B 1 113 ? -10.539 1.762 15.062 1 88.56 113 TRP B N 1
ATOM 2360 C CA . TRP B 1 113 ? -10.609 3.189 15.352 1 88.56 113 TRP B CA 1
ATOM 2361 C C . TRP B 1 113 ? -11.852 3.52 16.172 1 88.56 113 TRP B C 1
ATOM 2363 O O . TRP B 1 113 ? -12.961 3.127 15.82 1 88.56 113 TRP B O 1
ATOM 2373 N N . PRO B 1 114 ? -11.562 4.145 17.328 1 79.94 114 PRO B N 1
ATOM 2374 C CA . PRO B 1 114 ? -12.734 4.434 18.156 1 79.94 114 PRO B CA 1
ATOM 2375 C C . PRO B 1 114 ? -13.734 5.359 17.469 1 79.94 114 PRO B C 1
ATOM 2377 O O . PRO B 1 114 ? -13.328 6.223 16.672 1 79.94 114 PRO B O 1
ATOM 2380 N N . ARG B 1 115 ? -15.016 5.086 17.484 1 69.44 115 ARG B N 1
ATOM 2381 C CA . ARG B 1 115 ? -16.094 5.875 16.906 1 69.44 115 ARG B CA 1
ATOM 2382 C C . ARG B 1 115 ? -16.562 6.961 17.875 1 69.44 115 ARG B C 1
ATOM 2384 O O . ARG B 1 115 ? -17.047 6.668 18.969 1 69.44 115 ARG B O 1
ATOM 2391 N N . ASP B 1 116 ? -15.578 7.66 18.422 1 58.12 116 ASP B N 1
ATOM 2392 C CA . ASP B 1 116 ? -16.047 8.578 19.453 1 58.12 116 ASP B CA 1
ATOM 2393 C C . ASP B 1 116 ? -17.188 9.445 18.938 1 58.12 116 ASP B C 1
ATOM 2395 O O . ASP B 1 116 ? -17.109 10 17.828 1 58.12 116 ASP B O 1
ATOM 2399 N N . PRO B 1 117 ? -18.312 9.398 19.641 1 50.72 117 PRO B N 1
ATOM 2400 C CA . PRO B 1 117 ? -19.484 10.242 19.391 1 50.72 117 PRO B CA 1
ATOM 2401 C C . PRO B 1 117 ? -19.156 11.727 19.453 1 50.72 117 PRO B C 1
ATOM 2403 O O . PRO B 1 117 ? -20.047 12.57 19.281 1 50.72 117 PRO B O 1
ATOM 2406 N N . LYS B 1 118 ? -17.969 12.016 19.734 1 53.38 118 LYS B N 1
ATOM 2407 C CA . LYS B 1 118 ? -17.875 13.445 20.016 1 53.38 118 LYS B CA 1
ATOM 2408 C C . LYS B 1 118 ? -18.234 14.266 18.781 1 53.38 118 LYS B C 1
ATOM 2410 O O . LYS B 1 118 ? -18.016 13.82 17.656 1 53.38 118 LYS B O 1
ATOM 2415 N N . PRO B 1 119 ? -18.828 15.352 18.969 1 50.5 119 PRO B N 1
ATOM 2416 C CA . PRO B 1 119 ? -19.359 16.234 17.922 1 50.5 119 PRO B CA 1
ATOM 2417 C C . PRO B 1 119 ? -18.328 16.562 16.859 1 50.5 119 PRO B C 1
ATOM 2419 O O . PRO B 1 119 ? -17.141 16.641 17.141 1 50.5 119 PRO B O 1
ATOM 2422 N N . ALA B 1 120 ? -18.578 16.297 15.609 1 49.97 120 ALA B N 1
ATOM 2423 C CA . ALA B 1 120 ? -17.922 16.562 14.328 1 49.97 120 ALA B CA 1
ATOM 2424 C C . ALA B 1 120 ? -17.188 17.906 14.375 1 49.97 120 ALA B C 1
ATOM 2426 O O . ALA B 1 120 ? -16.484 18.266 13.422 1 49.97 120 ALA B O 1
ATOM 2427 N N . ASN B 1 121 ? -17.391 18.656 15.43 1 47.91 121 ASN B N 1
ATOM 2428 C CA . ASN B 1 121 ? -16.984 20.047 15.281 1 47.91 121 ASN B CA 1
ATOM 2429 C C . ASN B 1 121 ? -15.469 20.219 15.453 1 47.91 121 ASN B C 1
ATOM 2431 O O . ASN B 1 121 ? -14.961 21.344 15.43 1 47.91 121 ASN B O 1
ATOM 2435 N N . ASN B 1 122 ? -14.711 19.156 15.922 1 56.53 122 ASN B N 1
ATOM 2436 C CA . ASN B 1 122 ? -13.297 19.469 16.125 1 56.53 122 ASN B CA 1
ATOM 2437 C C . ASN B 1 122 ? -12.461 19.094 14.906 1 56.53 122 ASN B C 1
ATOM 2439 O O . ASN B 1 122 ? -12.32 17.906 14.586 1 56.53 122 ASN B O 1
ATOM 2443 N N . ASN B 1 123 ? -12.188 20.016 13.992 1 56.84 123 ASN B N 1
ATOM 2444 C CA . ASN B 1 123 ? -11.414 19.938 12.758 1 56.84 123 ASN B CA 1
ATOM 2445 C C . ASN B 1 123 ? -10.18 19.062 12.938 1 56.84 123 ASN B C 1
ATOM 2447 O O . ASN B 1 123 ? -9.797 18.328 12.016 1 56.84 123 ASN B O 1
ATOM 2451 N N . HIS B 1 124 ? -9.578 19.031 14.141 1 56.72 124 HIS B N 1
ATOM 2452 C CA . HIS B 1 124 ? -8.344 18.281 14.391 1 56.72 124 HIS B CA 1
ATOM 2453 C C . HIS B 1 124 ? -8.586 16.781 14.312 1 56.72 124 HIS B C 1
ATOM 2455 O O . HIS B 1 124 ? -7.809 16.047 13.695 1 56.72 124 HIS B O 1
ATOM 2461 N N . ASN B 1 125 ? -9.688 16.375 14.805 1 71.06 125 ASN B N 1
ATOM 2462 C CA . ASN B 1 125 ? -10.016 14.961 14.805 1 71.06 125 ASN B CA 1
ATOM 2463 C C . ASN B 1 125 ? -10.414 14.469 13.414 1 71.06 125 ASN B C 1
ATOM 2465 O O . ASN B 1 125 ? -10.102 13.344 13.039 1 71.06 125 ASN B O 1
ATOM 2469 N N . ASN B 1 126 ? -10.789 15.414 12.688 1 84.69 126 ASN B N 1
ATOM 2470 C CA . ASN B 1 126 ? -11.242 15.031 11.352 1 84.69 126 ASN B CA 1
ATOM 2471 C C . ASN B 1 126 ? -10.062 14.766 10.414 1 84.69 126 ASN B C 1
ATOM 2473 O O . ASN B 1 126 ? -10.109 13.852 9.594 1 84.69 126 ASN B O 1
ATOM 2477 N N . ASN B 1 127 ? -8.984 15.477 10.648 1 91.94 127 ASN B N 1
ATOM 2478 C CA . ASN B 1 127 ? -7.816 15.281 9.797 1 91.94 127 ASN B CA 1
ATOM 2479 C C . ASN B 1 127 ? -7.121 13.953 10.094 1 91.94 127 ASN B C 1
ATOM 2481 O O . ASN B 1 127 ? -6.645 13.281 9.18 1 91.94 127 ASN B O 1
ATOM 2485 N N . LEU B 1 128 ? -7.129 13.562 11.32 1 93.12 128 LEU B N 1
ATOM 2486 C CA . LEU B 1 128 ? -6.551 12.273 11.695 1 93.12 128 LEU B CA 1
ATOM 2487 C C . LEU B 1 128 ? -7.375 11.125 11.125 1 93.12 128 LEU B C 1
ATOM 2489 O O . LEU B 1 128 ? -6.816 10.117 10.688 1 93.12 128 LEU B O 1
ATOM 2493 N N . GLN B 1 129 ? -8.648 11.398 11.18 1 93.94 129 GLN B N 1
ATOM 2494 C CA . GLN B 1 129 ? -9.531 10.383 10.625 1 93.94 129 GLN B CA 1
ATOM 2495 C C . GLN B 1 129 ? -9.32 10.227 9.117 1 93.94 129 GLN B C 1
ATOM 2497 O O . GLN B 1 129 ? -9.32 9.109 8.594 1 93.94 129 GLN B O 1
ATOM 2502 N N . SER B 1 130 ? -9.203 11.312 8.461 1 95.5 130 SER B N 1
ATOM 2503 C CA . SER B 1 130 ? -8.93 11.281 7.027 1 95.5 130 SER B CA 1
ATOM 2504 C C . SER B 1 130 ? -7.617 10.562 6.73 1 95.5 130 SER B C 1
ATOM 2506 O O . SER B 1 130 ? -7.547 9.75 5.805 1 95.5 130 SER B O 1
ATOM 2508 N N . PHE B 1 131 ? -6.629 10.812 7.512 1 97.5 131 PHE B N 1
ATOM 2509 C CA . PHE B 1 131 ? -5.34 10.156 7.359 1 97.5 131 PHE B CA 1
ATOM 2510 C C . PHE B 1 131 ? -5.457 8.664 7.641 1 97.5 131 PHE B C 1
ATOM 2512 O O . PHE B 1 131 ? -4.898 7.844 6.906 1 97.5 131 PHE B O 1
ATOM 2519 N N . ARG B 1 132 ? -6.18 8.305 8.641 1 97.56 132 ARG B N 1
ATOM 2520 C CA . ARG B 1 132 ? -6.48 6.914 8.945 1 97.56 132 ARG B CA 1
ATOM 2521 C C . ARG B 1 132 ? -7.109 6.215 7.742 1 97.56 132 ARG B C 1
ATOM 2523 O O . ARG B 1 132 ? -6.715 5.105 7.387 1 97.56 132 ARG B O 1
ATOM 2530 N N . ASN B 1 133 ? -8.062 6.855 7.137 1 97.31 133 ASN B N 1
ATOM 2531 C CA . ASN B 1 133 ? -8.758 6.262 5.996 1 97.31 133 ASN B CA 1
ATOM 2532 C C . ASN B 1 133 ? -7.809 6.031 4.824 1 97.31 133 ASN B C 1
ATOM 2534 O O . ASN B 1 133 ? -7.887 5 4.152 1 97.31 133 ASN B O 1
ATOM 2538 N N . LEU B 1 134 ? -6.914 6.922 4.629 1 98.44 134 LEU B N 1
ATOM 2539 C CA . LEU B 1 134 ? -5.926 6.781 3.566 1 98.44 134 LEU B CA 1
ATOM 2540 C C . LEU B 1 134 ? -5 5.602 3.834 1 98.44 134 LEU B C 1
ATOM 2542 O O . LEU B 1 134 ? -4.836 4.73 2.977 1 98.44 134 LEU B O 1
ATOM 2546 N N . LEU B 1 135 ? -4.441 5.551 5.008 1 98.69 135 LEU B N 1
ATOM 2547 C CA . LEU B 1 135 ? -3.521 4.477 5.371 1 98.69 135 LEU B CA 1
ATOM 2548 C C . LEU B 1 135 ? -4.227 3.125 5.332 1 98.69 135 LEU B C 1
ATOM 2550 O O . LEU B 1 135 ? -3.672 2.145 4.828 1 98.69 135 LEU B O 1
ATOM 2554 N N . ALA B 1 136 ? -5.465 3.109 5.828 1 98.44 136 ALA B N 1
ATOM 2555 C CA . ALA B 1 136 ? -6.219 1.857 5.852 1 98.44 136 ALA B CA 1
ATOM 2556 C C . ALA B 1 136 ? -6.465 1.34 4.438 1 98.44 136 ALA B C 1
ATOM 2558 O O . ALA B 1 136 ? -6.324 0.143 4.176 1 98.44 136 ALA B O 1
ATOM 2559 N N . ALA B 1 137 ? -6.777 2.205 3.566 1 97.94 137 ALA B N 1
ATOM 2560 C CA . ALA B 1 137 ? -7.035 1.8 2.188 1 97.94 137 ALA B CA 1
ATOM 2561 C C . ALA B 1 137 ? -5.773 1.246 1.532 1 97.94 137 ALA B C 1
ATOM 2563 O O . ALA B 1 137 ? -5.816 0.215 0.857 1 97.94 137 ALA B O 1
ATOM 2564 N N . LEU B 1 138 ? -4.676 1.875 1.74 1 98.38 138 LEU B N 1
ATOM 2565 C CA . LEU B 1 138 ? -3.416 1.462 1.134 1 98.38 138 LEU B CA 1
ATOM 2566 C C . LEU B 1 138 ? -2.93 0.146 1.732 1 98.38 138 LEU B C 1
ATOM 2568 O O . LEU B 1 138 ? -2.51 -0.754 1.003 1 98.38 138 LEU B O 1
ATOM 2572 N N . LEU B 1 139 ? -3.057 0.031 3.004 1 98.62 139 LEU B N 1
ATOM 2573 C CA . LEU B 1 139 ? -2.574 -1.175 3.668 1 98.62 139 LEU B CA 1
ATOM 2574 C C . LEU B 1 139 ? -3.508 -2.352 3.404 1 98.62 139 LEU B C 1
ATOM 2576 O O . LEU B 1 139 ? -3.059 -3.496 3.305 1 98.62 139 LEU B O 1
ATOM 2580 N N . ALA B 1 140 ? -4.828 -2.068 3.307 1 98.06 140 ALA B N 1
ATOM 2581 C CA . ALA B 1 140 ? -5.77 -3.135 2.973 1 98.06 140 ALA B CA 1
ATOM 2582 C C . ALA B 1 140 ? -5.469 -3.717 1.595 1 98.06 140 ALA B C 1
ATOM 2584 O O . ALA B 1 140 ? -5.52 -4.934 1.405 1 98.06 140 ALA B O 1
ATOM 2585 N N . GLU B 1 141 ? -5.16 -2.836 0.668 1 97.5 141 GLU B N 1
ATOM 2586 C CA . GLU B 1 141 ? -4.809 -3.301 -0.67 1 97.5 141 GLU B CA 1
ATOM 2587 C C . GLU B 1 141 ? -3.518 -4.113 -0.65 1 97.5 141 GLU B C 1
ATOM 2589 O O . GLU B 1 141 ? -3.416 -5.145 -1.321 1 97.5 141 GLU B O 1
ATOM 2594 N N . GLN B 1 142 ? -2.592 -3.695 0.094 1 97.12 142 GLN B N 1
ATOM 2595 C CA . GLN B 1 142 ? -1.339 -4.43 0.249 1 97.12 142 GLN B CA 1
ATOM 2596 C C . GLN B 1 142 ? -1.582 -5.816 0.833 1 97.12 142 GLN B C 1
ATOM 2598 O O . GLN B 1 142 ? -1.022 -6.805 0.354 1 97.12 142 GLN B O 1
ATOM 2603 N N . GLN B 1 143 ? -2.406 -5.832 1.824 1 96.94 143 GLN B N 1
ATOM 2604 C CA . GLN B 1 143 ? -2.721 -7.105 2.465 1 96.94 143 GLN B CA 1
ATOM 2605 C C . GLN B 1 143 ? -3.461 -8.031 1.507 1 96.94 143 GLN B C 1
ATOM 2607 O O . GLN B 1 143 ? -3.186 -9.234 1.462 1 96.94 143 GLN B O 1
ATOM 2612 N N . ARG B 1 144 ? -4.379 -7.5 0.786 1 97.19 144 ARG B N 1
ATOM 2613 C CA . ARG B 1 144 ? -5.117 -8.281 -0.201 1 97.19 144 ARG B CA 1
ATOM 2614 C C . ARG B 1 144 ? -4.172 -8.891 -1.234 1 97.19 144 ARG B C 1
ATOM 2616 O O . ARG B 1 144 ? -4.27 -10.078 -1.551 1 97.19 144 ARG B O 1
ATOM 2623 N N . LEU B 1 145 ? -3.24 -8.117 -1.716 1 96 145 LEU B N 1
ATOM 2624 C CA . LEU B 1 145 ? -2.268 -8.578 -2.699 1 96 145 LEU B CA 1
ATOM 2625 C C . LEU B 1 145 ? -1.356 -9.648 -2.104 1 96 145 LEU B C 1
ATOM 2627 O O . LEU B 1 145 ? -1.046 -10.641 -2.76 1 96 145 LEU B O 1
ATOM 2631 N N . SER B 1 146 ? -0.965 -9.414 -0.893 1 95.88 146 SER B N 1
ATOM 2632 C CA . SER B 1 146 ? -0.107 -10.375 -0.218 1 95.88 146 SER B CA 1
ATOM 2633 C C . SER B 1 146 ? -0.814 -11.719 -0.044 1 95.88 146 SER B C 1
ATOM 2635 O O . SER B 1 146 ? -0.226 -12.773 -0.292 1 95.88 146 SER B O 1
ATOM 2637 N N . ASN B 1 147 ? -2.09 -11.672 0.356 1 96.19 147 ASN B N 1
ATOM 2638 C CA . ASN B 1 147 ? -2.885 -12.883 0.496 1 96.19 147 ASN B CA 1
ATOM 2639 C C . ASN B 1 147 ? -3.053 -13.602 -0.841 1 96.19 147 ASN B C 1
ATOM 2641 O O . ASN B 1 147 ? -2.941 -14.828 -0.912 1 96.19 147 ASN B O 1
ATOM 2645 N N . SER B 1 148 ? -3.285 -12.875 -1.833 1 95.5 148 SER B N 1
ATOM 2646 C CA . SER B 1 148 ? -3.436 -13.445 -3.168 1 95.5 148 SER B CA 1
ATOM 2647 C C . SER B 1 148 ? -2.139 -14.094 -3.641 1 95.5 148 SER B C 1
ATOM 2649 O O . SER B 1 148 ? -2.164 -15.156 -4.273 1 95.5 148 SER B O 1
ATOM 2651 N N . MET B 1 149 ? -1.058 -13.484 -3.311 1 94.19 149 MET B N 1
ATOM 2652 C CA . MET B 1 149 ? 0.251 -14.023 -3.664 1 94.19 149 MET B CA 1
ATOM 2653 C C . MET B 1 149 ? 0.505 -15.344 -2.939 1 94.19 149 MET B C 1
ATOM 2655 O O . MET B 1 149 ? 0.983 -16.312 -3.543 1 94.19 149 MET B O 1
ATOM 2659 N N . ASP B 1 150 ? 0.191 -15.422 -1.713 1 94.56 150 ASP B N 1
ATOM 2660 C CA . ASP B 1 150 ? 0.354 -16.641 -0.936 1 94.56 150 ASP B CA 1
ATOM 2661 C C . ASP B 1 150 ? -0.508 -17.766 -1.499 1 94.56 150 ASP B C 1
ATOM 2663 O O . ASP B 1 150 ? -0.049 -18.906 -1.621 1 94.56 150 ASP B O 1
ATOM 2667 N N . GLU B 1 151 ? -1.704 -17.438 -1.855 1 95.62 151 GLU B N 1
ATOM 2668 C CA . GLU B 1 151 ? -2.619 -18.406 -2.445 1 95.62 151 GLU B CA 1
ATOM 2669 C C . GLU B 1 151 ? -2.098 -18.922 -3.785 1 95.62 151 GLU B C 1
ATOM 2671 O O . GLU B 1 151 ? -2.1 -20.125 -4.039 1 95.62 151 GLU B O 1
ATOM 2676 N N . SER B 1 152 ? -1.641 -18.094 -4.617 1 94.5 152 SER B N 1
ATOM 2677 C CA . SER B 1 152 ? -1.1 -18.453 -5.922 1 94.5 152 SER B CA 1
ATOM 2678 C C . SER B 1 152 ? 0.163 -19.297 -5.781 1 94.5 152 SER B C 1
ATOM 2680 O O . SER B 1 152 ? 0.376 -20.234 -6.547 1 94.5 152 SER B O 1
ATOM 2682 N N . SER B 1 153 ? 0.949 -18.922 -4.867 1 94.44 153 SER B N 1
ATOM 2683 C CA . SER B 1 153 ? 2.166 -19.688 -4.613 1 94.44 153 SER B CA 1
ATOM 2684 C C . SER B 1 153 ? 1.842 -21.109 -4.168 1 94.44 153 SER B C 1
ATOM 2686 O O . SER B 1 153 ? 2.5 -22.062 -4.586 1 94.44 153 SER B O 1
ATOM 2688 N N . HIS B 1 154 ? 0.831 -21.234 -3.346 1 96.19 154 HIS B N 1
ATOM 2689 C CA . HIS B 1 154 ? 0.391 -22.562 -2.914 1 96.19 154 HIS B CA 1
ATOM 2690 C C . HIS B 1 154 ? -0.122 -23.391 -4.094 1 96.19 154 HIS B C 1
ATOM 2692 O O . HIS B 1 154 ? 0.226 -24.562 -4.234 1 96.19 154 HIS B O 1
ATOM 2698 N N . LYS B 1 155 ? -0.896 -22.781 -4.934 1 96.88 155 LYS B N 1
ATOM 2699 C CA . LYS B 1 155 ? -1.431 -23.453 -6.109 1 96.88 155 LYS B CA 1
ATOM 2700 C C . LYS B 1 155 ? -0.311 -23.875 -7.059 1 96.88 155 LYS B C 1
ATOM 2702 O O . LYS B 1 155 ? -0.369 -24.953 -7.66 1 96.88 155 LYS B O 1
ATOM 2707 N N . LEU B 1 156 ? 0.638 -23.016 -7.172 1 97.19 156 LEU B N 1
ATOM 2708 C CA . LEU B 1 156 ? 1.783 -23.312 -8.023 1 97.19 156 LEU B CA 1
ATOM 2709 C C . LEU B 1 156 ? 2.525 -24.547 -7.52 1 97.19 156 LEU B C 1
ATOM 2711 O O . LEU B 1 156 ? 2.891 -25.422 -8.305 1 97.19 156 LEU B O 1
ATOM 2715 N N . LYS B 1 157 ? 2.686 -24.625 -6.262 1 97.44 157 LYS B N 1
ATOM 2716 C CA . LYS B 1 157 ? 3.363 -25.766 -5.668 1 97.44 157 LYS B CA 1
ATOM 2717 C C . LYS B 1 157 ? 2.562 -27.047 -5.883 1 97.44 157 LYS B C 1
ATOM 2719 O O . LYS B 1 157 ? 3.129 -28.094 -6.199 1 97.44 157 LYS B O 1
ATOM 2724 N N . GLU B 1 158 ? 1.311 -26.969 -5.773 1 97.31 158 GLU B N 1
ATOM 2725 C CA . GLU B 1 158 ? 0.437 -28.109 -5.996 1 97.31 158 GLU B CA 1
ATOM 2726 C C . GLU B 1 158 ? 0.491 -28.578 -7.449 1 97.31 158 GLU B C 1
ATOM 2728 O O . GLU B 1 158 ? 0.544 -29.781 -7.719 1 97.31 158 GLU B O 1
ATOM 2733 N N . GLU B 1 159 ? 0.524 -27.656 -8.336 1 97.19 159 GLU B N 1
ATOM 2734 C CA . GLU B 1 159 ? 0.582 -27.984 -9.758 1 97.19 159 GLU B CA 1
ATOM 2735 C C . GLU B 1 159 ? 1.933 -28.594 -10.133 1 97.19 159 GLU B C 1
ATOM 2737 O O . GLU B 1 159 ? 2.01 -29.453 -11 1 97.19 159 GLU B O 1
ATOM 2742 N N . GLN B 1 160 ? 2.914 -28.141 -9.484 1 97.56 160 GLN B N 1
ATOM 2743 C CA . GLN B 1 160 ? 4.246 -28.703 -9.688 1 97.56 160 GLN B CA 1
ATOM 2744 C C . GLN B 1 160 ? 4.309 -30.156 -9.211 1 97.56 160 GLN B C 1
ATOM 2746 O O . GLN B 1 160 ? 4.875 -31.016 -9.898 1 97.56 160 GLN B O 1
ATOM 2751 N N . LYS B 1 161 ? 3.713 -30.391 -8.141 1 98.06 161 LYS B N 1
ATOM 2752 C CA . LYS B 1 161 ? 3.654 -31.75 -7.629 1 98.06 161 LYS B CA 1
ATOM 2753 C C . LYS B 1 161 ? 2.855 -32.656 -8.562 1 98.06 161 LYS B C 1
ATOM 2755 O O . LYS B 1 161 ? 3.24 -33.812 -8.805 1 98.06 161 LYS B O 1
ATOM 2760 N N . ARG B 1 162 ? 1.767 -32.125 -9 1 97.38 162 ARG B N 1
ATOM 2761 C CA . ARG B 1 162 ? 0.954 -32.875 -9.961 1 97.38 162 ARG B CA 1
ATOM 2762 C C . ARG B 1 162 ? 1.757 -33.219 -11.211 1 97.38 162 ARG B C 1
ATOM 2764 O O . ARG B 1 162 ? 1.76 -34.344 -11.664 1 97.38 162 ARG B O 1
ATOM 2771 N N . ALA B 1 163 ? 2.443 -32.25 -11.742 1 97.69 163 ALA B N 1
ATOM 2772 C CA . ALA B 1 163 ? 3.264 -32.469 -12.938 1 97.69 163 ALA B CA 1
ATOM 2773 C C . ALA B 1 163 ? 4.371 -33.469 -12.672 1 97.69 163 ALA B C 1
ATOM 2775 O O . ALA B 1 163 ? 4.656 -34.344 -13.516 1 97.69 163 ALA B O 1
ATOM 2776 N N . ASP B 1 164 ? 4.926 -33.406 -11.586 1 97.75 164 ASP B N 1
ATOM 2777 C CA . ASP B 1 164 ? 5.988 -34.344 -11.227 1 97.75 164 ASP B CA 1
ATOM 2778 C C . ASP B 1 164 ? 5.449 -35.75 -11.117 1 97.75 164 ASP B C 1
ATOM 2780 O O . ASP B 1 164 ? 6.102 -36.719 -11.555 1 97.75 164 ASP B O 1
ATOM 2784 N N . THR B 1 165 ? 4.285 -35.875 -10.508 1 97.75 165 THR B N 1
ATOM 2785 C CA . THR B 1 165 ? 3.652 -37.188 -10.375 1 97.75 165 THR B CA 1
ATOM 2786 C C . THR B 1 165 ? 3.342 -37.75 -11.75 1 97.75 165 THR B C 1
ATOM 2788 O O . THR B 1 165 ? 3.604 -38.938 -12 1 97.75 165 THR B O 1
ATOM 2791 N N . LEU B 1 166 ? 2.822 -36.906 -12.641 1 97.81 166 LEU B N 1
ATOM 2792 C CA . LEU B 1 166 ? 2.502 -37.344 -13.992 1 97.81 166 LEU B CA 1
ATOM 2793 C C . LEU B 1 166 ? 3.768 -37.719 -14.758 1 97.81 166 LEU B C 1
ATOM 2795 O O . LEU B 1 166 ? 3.783 -38.719 -15.484 1 97.81 166 LEU B O 1
ATOM 2799 N N . GLN B 1 167 ? 4.832 -36.969 -14.539 1 96.69 167 GLN B N 1
ATOM 2800 C CA . GLN B 1 167 ? 6.109 -37.281 -15.172 1 96.69 167 GLN B CA 1
ATOM 2801 C C . GLN B 1 167 ? 6.664 -38.625 -14.688 1 96.69 167 GLN B C 1
ATOM 2803 O O . GLN B 1 167 ? 7.195 -39.406 -15.477 1 96.69 167 GLN B O 1
ATOM 2808 N N . HIS B 1 168 ? 6.504 -38.875 -13.445 1 97.44 168 HIS B N 1
ATOM 2809 C CA . HIS B 1 168 ? 6.953 -40.156 -12.883 1 97.44 168 HIS B CA 1
ATOM 2810 C C . HIS B 1 168 ? 6.16 -41.312 -13.453 1 97.44 168 HIS B C 1
ATOM 2812 O O . HIS B 1 168 ? 6.719 -42.406 -13.703 1 97.44 168 HIS B O 1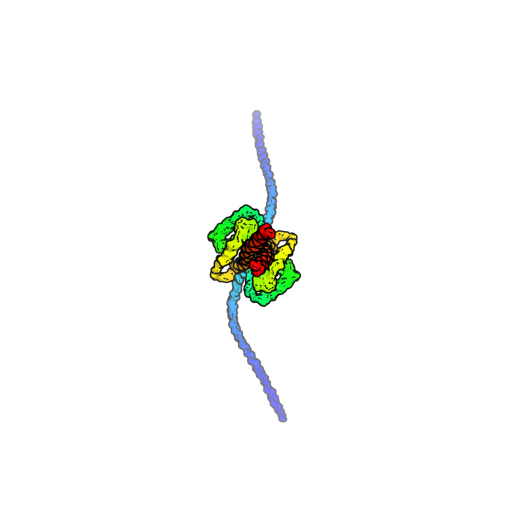
ATOM 2818 N N . GLN B 1 169 ? 4.91 -41.125 -13.586 1 96.12 169 GLN B N 1
ATOM 2819 C CA . GLN B 1 169 ? 4.062 -42.156 -14.164 1 96.12 169 GLN B CA 1
ATOM 2820 C C . GLN B 1 169 ? 4.477 -42.469 -15.602 1 96.12 169 GLN B C 1
ATOM 2822 O O . GLN B 1 169 ? 4.547 -43.625 -15.992 1 96.12 169 GLN B O 1
ATOM 2827 N N . ILE B 1 170 ? 4.781 -41.469 -16.359 1 95.5 170 ILE B N 1
ATOM 2828 C CA . ILE B 1 170 ? 5.211 -41.625 -17.75 1 95.5 170 ILE B CA 1
ATOM 2829 C C . ILE B 1 170 ? 6.539 -42.375 -17.781 1 95.5 170 ILE B C 1
ATOM 2831 O O . ILE B 1 170 ? 6.711 -43.281 -18.594 1 95.5 170 ILE B O 1
ATOM 2835 N N . ASP B 1 171 ? 7.438 -42.062 -16.922 1 95 171 ASP B N 1
ATOM 2836 C CA . ASP B 1 171 ? 8.742 -42.719 -16.875 1 95 171 ASP B CA 1
ATOM 2837 C C . ASP B 1 171 ? 8.609 -44.188 -16.469 1 95 171 ASP B C 1
ATOM 2839 O O . ASP B 1 171 ? 9.32 -45.031 -17 1 95 171 ASP B O 1
ATOM 2843 N N . ALA B 1 172 ? 7.68 -44.438 -15.57 1 93.56 172 ALA B N 1
ATOM 2844 C CA . ALA B 1 172 ? 7.426 -45.812 -15.148 1 93.56 172 ALA B CA 1
ATOM 2845 C C . ALA B 1 172 ? 6.844 -46.625 -16.297 1 93.56 172 ALA B C 1
ATOM 2847 O O . ALA B 1 172 ? 7.242 -47.781 -16.516 1 93.56 172 ALA B O 1
ATOM 2848 N N . ILE B 1 173 ? 5.977 -46.031 -17.078 1 89.25 173 ILE B N 1
ATOM 2849 C CA . ILE B 1 173 ? 5.363 -46.719 -18.219 1 89.25 173 ILE B CA 1
ATOM 2850 C C . ILE B 1 173 ? 6.422 -47 -19.281 1 89.25 173 ILE B C 1
ATOM 2852 O O . ILE B 1 173 ? 6.488 -48.125 -19.828 1 89.25 173 ILE B O 1
ATOM 2856 N N . LYS B 1 174 ? 7.285 -46.094 -19.5 1 87.94 174 LYS B N 1
ATOM 2857 C CA . LYS B 1 174 ? 8.352 -46.25 -20.469 1 87.94 174 LYS B CA 1
ATOM 2858 C C . LYS B 1 174 ? 9.328 -47.344 -20.047 1 87.94 174 LYS B C 1
ATOM 2860 O O . LYS B 1 174 ? 9.797 -48.125 -20.875 1 87.94 174 LYS B O 1
ATOM 2865 N N . SER B 1 175 ? 9.648 -47.406 -18.766 1 89.19 175 SER B N 1
ATOM 2866 C CA . SER B 1 175 ? 10.562 -48.438 -18.25 1 89.19 175 SER B CA 1
ATOM 2867 C C . SER B 1 175 ? 9.953 -49.812 -18.359 1 89.19 175 SER B C 1
ATOM 2869 O O . SER B 1 175 ? 10.641 -50.781 -18.688 1 89.19 175 SER B O 1
ATOM 2871 N N . MET B 1 176 ? 8.672 -49.875 -18.109 1 86.12 176 MET B N 1
ATOM 2872 C CA . MET B 1 176 ? 7.961 -51.156 -18.203 1 86.12 176 MET B CA 1
ATOM 2873 C C . MET B 1 176 ? 7.902 -51.625 -19.656 1 86.12 176 MET B C 1
ATOM 2875 O O . MET B 1 176 ? 8.086 -52.812 -19.922 1 86.12 176 MET B O 1
ATOM 2879 N N . GLU B 1 177 ? 7.711 -50.75 -20.562 1 81.62 177 GLU B N 1
ATOM 2880 C CA . GLU B 1 177 ? 7.66 -51.094 -21.969 1 81.62 177 GLU B CA 1
ATOM 2881 C C . GLU B 1 177 ? 9.023 -51.531 -22.484 1 81.62 177 GLU B C 1
ATOM 2883 O O . GLU B 1 177 ? 9.117 -52.5 -23.281 1 81.62 177 GLU B O 1
ATOM 2888 N N . LYS B 1 178 ? 10.062 -51 -22.094 1 82 178 LYS B N 1
ATOM 2889 C CA . LYS B 1 178 ? 11.406 -51.406 -22.469 1 82 178 LYS B CA 1
ATOM 2890 C C . LYS B 1 178 ? 11.719 -52.812 -21.953 1 82 178 LYS B C 1
ATOM 2892 O O . LYS B 1 178 ? 12.328 -53.625 -22.672 1 82 178 LYS B O 1
ATOM 2897 N N . ASN B 1 179 ? 11.305 -53.125 -20.766 1 79.25 179 ASN B N 1
ATOM 2898 C CA . ASN B 1 179 ? 11.516 -54.438 -20.188 1 79.25 179 ASN B CA 1
ATOM 2899 C C . ASN B 1 179 ? 10.719 -55.5 -20.938 1 79.25 179 ASN B C 1
ATOM 2901 O O . ASN B 1 179 ? 11.188 -56.625 -21.109 1 79.25 179 ASN B O 1
ATOM 2905 N N . LEU B 1 180 ? 9.562 -55.25 -21.422 1 73.75 180 LEU B N 1
ATOM 2906 C CA . LEU B 1 180 ? 8.727 -56.188 -22.172 1 73.75 180 LEU B CA 1
ATOM 2907 C C . LEU B 1 180 ? 9.336 -56.469 -23.531 1 73.75 180 LEU B C 1
ATOM 2909 O O . LEU B 1 180 ? 9.289 -57.625 -24.016 1 73.75 180 LEU B O 1
ATOM 2913 N N . ILE B 1 181 ? 9.867 -55.531 -24.188 1 70.81 181 ILE B N 1
ATOM 2914 C CA . ILE B 1 181 ? 10.516 -55.719 -25.484 1 70.81 181 ILE B CA 1
ATOM 2915 C C . ILE B 1 181 ? 11.758 -56.562 -25.328 1 70.81 181 ILE B C 1
ATOM 2917 O O . ILE B 1 181 ? 12.062 -57.406 -26.188 1 70.81 181 ILE B O 1
ATOM 2921 N N . LEU B 1 182 ? 12.492 -56.5 -24.234 1 69.81 182 LEU B N 1
ATOM 2922 C CA . LEU B 1 182 ? 13.703 -57.281 -23.984 1 69.81 182 LEU B CA 1
ATOM 2923 C C . LEU B 1 182 ? 13.367 -58.719 -23.672 1 69.81 182 LEU B C 1
ATOM 2925 O O . LEU B 1 182 ? 14.172 -59.625 -23.922 1 69.81 182 LEU B O 1
ATOM 2929 N N . ILE B 1 183 ? 12.172 -59.062 -23.297 1 64.19 183 ILE B N 1
ATOM 2930 C CA . ILE B 1 183 ? 11.758 -60.438 -23 1 64.19 183 ILE B CA 1
ATOM 2931 C C . ILE B 1 183 ? 11.172 -61.094 -24.234 1 64.19 183 ILE B C 1
ATOM 2933 O O . ILE B 1 183 ? 11.117 -62.312 -24.328 1 64.19 183 ILE B O 1
ATOM 2937 N N . GLU B 1 184 ? 10.727 -60.469 -25.25 1 55.28 184 GLU B N 1
ATOM 2938 C CA . GLU B 1 184 ? 10.242 -61.125 -26.453 1 55.28 184 GLU B CA 1
ATOM 2939 C C . GLU B 1 184 ? 11.391 -61.781 -27.219 1 55.28 184 GLU B C 1
ATOM 2941 O O . GLU B 1 184 ? 12.383 -61.125 -27.547 1 55.28 184 GLU B O 1
ATOM 2946 N N . PRO B 1 185 ? 11.344 -63.281 -27.203 1 57.09 185 PRO B N 1
ATOM 2947 C CA . PRO B 1 185 ? 12.328 -64.062 -27.922 1 57.09 185 PRO B CA 1
ATOM 2948 C C . PRO B 1 185 ? 12.453 -63.688 -29.406 1 57.09 185 PRO B C 1
ATOM 2950 O O . PRO B 1 185 ? 11.5 -63.188 -29.984 1 57.09 185 PRO B O 1
#

Foldseek 3Di:
DPPDPVVPPPPPPPVPPPPPPPPPPPPPPPPPPPPPPPPPPPPVQALVSVVVVLLVVLVVDDQVVLVVVQVVLVVVCVVPVDLSSLVSNLSSLCDPPHPNNDLVVSLVSLVVDDPDPDD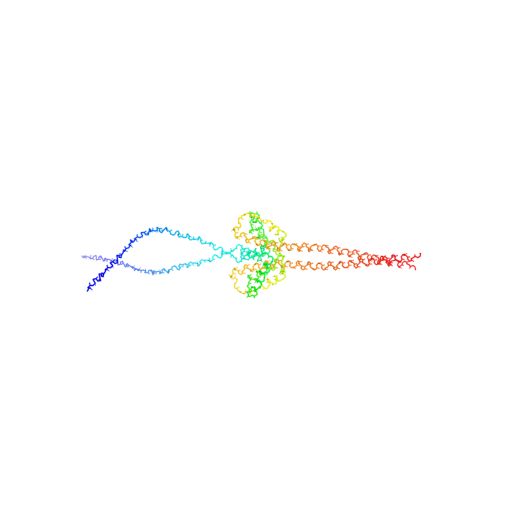PPPPNVVVSNVVSVVSNVVSVVVVVVVVVVVVVVVVVVVVVVVVVVVVVVVVVVVVVVVVVVVPDD/DPPPPPPPPPPPPPPPPPPPPPPPPPPPPPPPPPPPPPPPPPPVQALVSVVVVLLVVLVVDDQVVLVVVQVVLVVVCVVPVDLSSLVSNLSSLCDPPHPNNDLVVSLVSLVVDDPPPDDPPPPNVVVSNVVSVVSNVVSVVVVVVVVVVVVVVVVVVVVVVVVVVVVVVVVVVVVVVVVVVVPDD

Organism: NCBI:txid1233

Nearest PDB structures (foldseek):
  2kck-assembly1_A  TM=5.245E-01  e=2.311E+00  Methanococcus maripaludis
  3e4b-assembly2_B  TM=5.113E-01  e=4.129E+00  Pseudomonas fluorescens
  3txn-assembly1_A  TM=3.958E-01  e=6.568E+00  Drosophila melanogaster
  3g6b-assembly1_B  TM=3.642E-01  e=9.303E+00  Thermotoga maritima
  2kck-assembly1_A  TM=5.246E-01  e=3.517E+00  Methanococcus maripaludis

Secondary structure (DSSP, 8-state):
----------------------------------------------HHHHHHHHHHHHHHS-HHHHHHHHHHHHHHHHH---HHHHHHHHHHHT-TT-TT--HHHHHHHHHT-----S-TT-HHHHHHHHHHHHHHHHHHHHHHHHHHHHHHHHHHHHHHHHHHHHHHHHHHHHHHHHHHHHH--/----------------------------------------------HHHHHHHHHHHHHHS-HHHHHHHHHHHHHHHHH---HHHHHHHHHHHT-TT-TT--HHHHHHHHHT-------TT-HHHHHHHHHHHHHHHHHHHHHHHHHHHHHHHHHHHHHHHHHHHHHHHHHHHHHHHHHHHHH--

Radius of gyration: 46.96 Å; Cα contacts (8 Å, |Δi|>4): 224; chains: 2; bounding box: 148×174×125 Å

pLDDT: mean 78.79, std 24.5, range [27.95, 98.81]

Sequence (370 aa):
MIRLRQALQILPIVILLTGCSTVPTLSTLPENQPSPCPPSEVVVSGQMDDMMQYYDSLRKQSSPELIKVYDRVKQNFGQNKSDANRIRLVLLLILPNTSFRDVPSALHLLNEWPRDPKPANNNHNNNLQSFRNLLAALLAEQQRLSNSMDESSHKLKEEQKRADTLQHQIDAIKSMEKNLILIEPMIRLRQALQILPIVILLTGCSTVPTLSTLPENQPSPCPPSEVVVSGQMDDMMQYYDSLRKQSSPELIKVYDRVKQNFGQNKSDANRIRLVLLLILPNTSFRDVPSALHLLNEWPRDPKPANNNHNNNLQSFRNLLAALLAEQQRLSNSMDESSHKLKEEQKRADTLQHQIDAIKSMEKNLILIEP